Protein AF-A0A2N0NDP8-F1 (afdb_monomer)

Solvent-accessible surface area (backbone atoms only — not comparable to full-atom values): 15644 Å² total; per-residue (Å²): 134,91,75,83,89,77,77,77,81,79,81,80,77,74,70,89,58,56,89,76,58,90,75,82,60,63,57,94,91,37,75,59,87,57,63,65,71,60,46,55,48,53,53,49,53,52,54,53,49,52,57,55,50,66,35,77,92,32,54,42,61,76,78,41,68,59,32,61,68,57,26,51,54,52,57,62,54,100,63,58,98,90,57,85,54,74,64,58,55,52,50,41,51,51,48,49,25,41,55,72,57,64,52,87,31,59,59,54,43,31,78,65,34,37,91,82,37,68,88,60,40,23,70,81,70,65,76,48,72,22,45,68,69,38,69,66,64,31,77,83,41,43,70,58,49,56,48,52,54,53,47,42,55,54,46,45,51,48,59,49,49,73,63,73,79,56,93,74,60,67,68,63,54,51,56,66,46,69,80,38,56,48,71,34,89,56,91,61,77,72,55,66,19,30,56,43,43,64,29,46,50,38,56,30,67,58,57,50,52,44,49,74,71,61,51,52,74,66,59,48,50,53,52,54,34,50,39,46,50,50,46,43,54,60,52,45,54,59,50,50,56,49,49,53,46,38,52,54,51,31,54,76,70,70,55,47,73,66,60,60,59,77,61,100

Sequence (264 aa):
KYGDLDRVYSINVNYSNIDDINYVVIWNNIVIEKRLRHFIRQYTDVRNFEQFLNLQRNAKYRKNQIDWYITFEYLKEKEGALVTSLWTSKRRRKKMQKLIEEIPTIEHCKKSLFDLFKDWKCPRCEKKKETFNHVWRCKSQKKMMMLIIKNSFEFLFKEISDLNCYEIKKEEFLKFFQEKTYCILSEDTDNLTFIDVIKGLFPLDITKFLIDIKINKDHRMALSVSFLEYVYDETFKIWEDRCEVEIKKEKAFRINRAKKMSTK

Organism: NCBI:txid588596

Foldseek 3Di:
DDDDPPPPPPPPDDCPCVVVDDDFDDDPNHTDPDDVVVVVVVVVVVVVVVVVCPPPVNVQVVQAAFDVVLLVVLLQPPDDPPDDDPVNVVVSVVLQCLLVQQDPFLVNLCVQQVVLRVQADQLQQSPHRTGSLCLLVPPNCVVLSLVLLVVLQVVLVVLVVVVVPFDDDPVVSCVLPVPAQCSASDDDSHGHHVSNLLSSIHHVVLVVVCVVSPPDPVSSSVSRSVSSVSSNVSVVVSVVVSVVSVVVVCVVVVNDPVNSVVSD

Radius of gyration: 25.3 Å; Cα contacts (8 Å, |Δi|>4): 232; chains: 1; bounding box: 76×39×75 Å

Structure (mmCIF, N/CA/C/O backbone):
data_AF-A0A2N0NDP8-F1
#
_entry.id   AF-A0A2N0NDP8-F1
#
loop_
_atom_site.group_PDB
_atom_site.id
_atom_site.type_symbol
_atom_site.label_atom_id
_atom_site.label_alt_id
_atom_site.label_comp_id
_atom_site.label_asym_id
_atom_site.label_entity_id
_atom_site.label_seq_id
_atom_site.pdbx_PDB_ins_code
_atom_site.Cartn_x
_atom_site.Cartn_y
_atom_site.Cartn_z
_atom_site.occupancy
_atom_site.B_iso_or_equiv
_atom_site.auth_seq_id
_atom_site.auth_comp_id
_atom_site.auth_asym_id
_atom_site.auth_atom_id
_atom_site.pdbx_PDB_model_num
ATOM 1 N N . LYS A 1 1 ? -53.581 1.677 -45.186 1.00 40.25 1 LYS A N 1
ATOM 2 C CA . LYS A 1 1 ? -53.253 3.031 -44.680 1.00 40.25 1 LYS A CA 1
ATOM 3 C C . LYS A 1 1 ? -52.704 2.863 -43.272 1.00 40.25 1 LYS A C 1
ATOM 5 O O . LYS A 1 1 ? -53.486 2.646 -42.360 1.00 40.25 1 LYS A O 1
ATOM 10 N N . TYR A 1 2 ? -51.380 2.827 -43.140 1.00 43.31 2 TYR A N 1
ATOM 11 C CA . TYR A 1 2 ? -50.698 2.792 -41.847 1.00 43.31 2 TYR A CA 1
ATOM 12 C C . TYR A 1 2 ? -50.860 4.169 -41.192 1.00 43.31 2 TYR A C 1
ATOM 14 O O . TYR A 1 2 ? -50.477 5.164 -41.800 1.00 43.31 2 TYR A O 1
ATOM 22 N N . GLY A 1 3 ? -51.516 4.225 -40.032 1.00 48.41 3 GLY A N 1
ATOM 23 C CA . GLY A 1 3 ? -51.615 5.425 -39.199 1.00 48.41 3 GLY A CA 1
ATOM 24 C C . GLY A 1 3 ? -50.570 5.353 -38.088 1.00 48.41 3 GLY A C 1
ATOM 25 O O . GLY A 1 3 ? -50.450 4.309 -37.453 1.00 48.41 3 GLY A O 1
ATOM 26 N N . ASP A 1 4 ? -49.814 6.437 -37.934 1.00 48.12 4 ASP A N 1
ATOM 27 C CA . ASP A 1 4 ? -48.611 6.628 -37.113 1.00 48.12 4 ASP A CA 1
ATOM 28 C C . ASP A 1 4 ? -48.460 5.787 -35.834 1.00 48.12 4 ASP A C 1
ATOM 30 O O . ASP A 1 4 ? -49.278 5.844 -34.914 1.00 48.12 4 ASP A O 1
ATOM 34 N N . LEU A 1 5 ? -47.312 5.105 -35.750 1.00 53.66 5 LEU A N 1
ATOM 35 C CA . LEU A 1 5 ? -46.782 4.389 -34.581 1.00 53.66 5 LEU A CA 1
ATOM 36 C C . LEU A 1 5 ? -45.956 5.293 -33.632 1.00 53.66 5 LEU A C 1
ATOM 38 O O . LEU A 1 5 ? -45.457 4.805 -32.623 1.00 53.66 5 LEU A O 1
ATOM 42 N N . ASP A 1 6 ? -45.865 6.602 -33.895 1.00 54.97 6 ASP A N 1
ATOM 43 C CA . ASP A 1 6 ? -44.996 7.554 -33.175 1.00 54.97 6 ASP A CA 1
ATOM 44 C C . ASP A 1 6 ? -45.723 8.410 -32.118 1.00 54.97 6 ASP A C 1
ATOM 46 O O . ASP A 1 6 ? -45.437 9.594 -31.925 1.00 54.97 6 ASP A O 1
ATOM 50 N N . ARG A 1 7 ? -46.664 7.835 -31.357 1.00 54.78 7 ARG A N 1
ATOM 51 C CA . ARG A 1 7 ? -47.162 8.517 -30.146 1.00 54.78 7 ARG A CA 1
ATOM 52 C C . ARG A 1 7 ? -46.178 8.333 -28.996 1.00 54.78 7 ARG A C 1
ATOM 54 O O . ARG A 1 7 ? -46.357 7.479 -28.132 1.00 54.78 7 ARG A O 1
ATOM 61 N N . VAL A 1 8 ? -45.155 9.181 -28.963 1.00 54.62 8 VAL A N 1
ATOM 62 C CA . VAL A 1 8 ? -44.372 9.412 -27.746 1.00 54.62 8 VAL A CA 1
ATOM 63 C C . VAL A 1 8 ? -45.288 10.121 -26.748 1.00 54.62 8 VAL A C 1
ATOM 65 O O . VAL A 1 8 ? -45.557 11.315 -26.869 1.00 54.62 8 VAL A O 1
ATOM 68 N N . TYR A 1 9 ? -45.811 9.384 -25.769 1.00 56.41 9 TYR A N 1
ATOM 69 C CA . TYR A 1 9 ? -46.502 9.987 -24.634 1.00 56.41 9 TYR A CA 1
ATOM 70 C C . TYR A 1 9 ? -45.481 10.792 -23.823 1.00 56.41 9 TYR A C 1
ATOM 72 O O . TYR A 1 9 ? -44.687 10.234 -23.067 1.00 56.41 9 TYR A O 1
ATOM 80 N N . SER A 1 10 ? -45.479 12.112 -23.985 1.00 60.69 10 SER A N 1
ATOM 81 C CA . SER A 1 10 ? -44.720 13.003 -23.115 1.00 60.69 10 SER A CA 1
ATOM 82 C C . SER A 1 10 ? -45.435 13.090 -21.766 1.00 60.69 10 SER A C 1
ATOM 84 O O . SER A 1 10 ? -46.463 13.759 -21.640 1.00 60.69 10 SER A O 1
ATOM 86 N N . ILE A 1 11 ? -44.910 12.404 -20.752 1.00 63.78 11 ILE A N 1
ATOM 87 C CA . ILE A 1 11 ? -45.361 12.590 -19.373 1.00 63.78 11 ILE A CA 1
ATOM 88 C C . ILE A 1 11 ? -44.801 13.934 -18.898 1.00 63.78 11 ILE A C 1
ATOM 90 O O . ILE A 1 11 ? -43.628 14.041 -18.546 1.00 63.78 11 ILE A O 1
ATOM 94 N N . ASN A 1 12 ? -45.637 14.972 -18.904 1.00 61.56 12 ASN A N 1
ATOM 95 C CA . ASN A 1 12 ? -45.322 16.238 -18.249 1.00 61.56 12 ASN A CA 1
ATOM 96 C C . ASN A 1 12 ? -45.537 16.062 -16.744 1.00 61.56 12 ASN A C 1
ATOM 98 O O . ASN A 1 12 ? -46.651 16.191 -16.238 1.00 61.56 12 ASN A O 1
ATOM 102 N N . VAL A 1 13 ? -44.468 15.706 -16.033 1.00 63.50 13 VAL A N 1
ATOM 103 C CA . VAL A 1 13 ? -44.496 15.628 -14.572 1.00 63.50 13 VAL A CA 1
ATOM 104 C C . VAL A 1 13 ? -44.560 17.054 -14.031 1.00 63.50 13 VAL A C 1
ATOM 106 O O . VAL A 1 13 ? -43.650 17.849 -14.254 1.00 63.50 13 VAL A O 1
ATOM 109 N N . ASN A 1 14 ? -45.649 17.397 -13.346 1.00 63.25 14 ASN A N 1
ATOM 110 C CA . ASN A 1 14 ? -45.765 18.682 -12.673 1.00 63.25 14 ASN A CA 1
ATOM 111 C C . ASN A 1 14 ? -44.997 18.635 -11.341 1.00 63.25 14 ASN A C 1
ATOM 113 O O . ASN A 1 14 ? -45.475 18.070 -10.360 1.00 63.25 14 ASN A O 1
ATOM 117 N N . TYR A 1 15 ? -43.804 19.229 -11.316 1.00 64.50 15 TYR A N 1
ATOM 118 C CA . TYR A 1 15 ? -42.904 19.222 -10.156 1.00 64.50 15 TYR A CA 1
ATOM 119 C C . TYR A 1 15 ? -43.361 20.135 -9.003 1.00 64.50 15 TYR A C 1
ATOM 121 O O . TYR A 1 15 ? -42.766 20.085 -7.932 1.00 64.50 15 TYR A O 1
ATOM 129 N N . SER A 1 16 ? -44.399 20.960 -9.192 1.00 67.44 16 SER A N 1
ATOM 130 C CA . SER A 1 16 ? -44.813 21.960 -8.191 1.00 67.44 16 SER A CA 1
ATOM 131 C C . SER A 1 16 ? -45.460 21.381 -6.923 1.00 67.44 16 SER A C 1
ATOM 133 O O . SER A 1 16 ? -45.467 22.064 -5.908 1.00 67.44 16 SER A O 1
ATOM 135 N N . ASN A 1 17 ? -45.898 20.115 -6.943 1.00 60.50 17 ASN A N 1
ATOM 136 C CA . ASN A 1 17 ? -46.496 19.427 -5.786 1.00 60.50 17 ASN A CA 1
ATOM 137 C C . ASN A 1 17 ? -45.591 18.324 -5.198 1.00 60.50 17 ASN A C 1
ATOM 139 O O . ASN A 1 17 ? -46.072 17.460 -4.472 1.00 60.50 17 ASN A O 1
ATOM 143 N N . ILE A 1 18 ? -44.295 18.283 -5.541 1.00 62.75 18 ILE A N 1
ATOM 144 C CA . ILE A 1 18 ? -43.389 17.218 -5.060 1.00 62.75 18 ILE A CA 1
ATOM 145 C C . ILE A 1 18 ? -43.207 17.254 -3.545 1.00 62.75 18 ILE A C 1
ATOM 147 O O . ILE A 1 18 ? -43.088 16.195 -2.929 1.00 62.75 18 ILE A O 1
ATOM 151 N N . ASP A 1 19 ? -43.221 18.448 -2.956 1.00 61.28 19 ASP A N 1
ATOM 152 C CA . ASP A 1 19 ? -43.034 18.630 -1.517 1.00 61.28 19 ASP A CA 1
ATOM 153 C C . ASP A 1 19 ? -44.196 18.035 -0.691 1.00 61.28 19 ASP A C 1
ATOM 155 O O . ASP A 1 19 ? -43.989 17.667 0.464 1.00 61.28 19 ASP A O 1
ATOM 159 N N . ASP A 1 20 ? -45.377 17.845 -1.298 1.00 64.69 20 ASP A N 1
ATOM 160 C CA . ASP A 1 20 ? -46.566 17.254 -0.662 1.00 64.69 20 ASP A CA 1
ATOM 161 C C . ASP A 1 20 ? -46.642 15.719 -0.799 1.00 64.69 20 ASP A C 1
ATOM 163 O O . ASP A 1 20 ? -47.536 15.069 -0.245 1.00 64.69 20 ASP A O 1
ATOM 167 N N . ILE A 1 21 ? -45.719 15.101 -1.544 1.00 67.56 21 ILE A N 1
ATOM 168 C CA . ILE A 1 21 ? -45.708 13.649 -1.741 1.00 67.56 21 ILE A CA 1
ATOM 169 C C . ILE A 1 21 ? -45.026 12.993 -0.541 1.00 67.56 21 ILE A C 1
ATOM 171 O O . ILE A 1 21 ? -43.801 12.942 -0.442 1.00 67.56 21 ILE A O 1
ATOM 175 N N . ASN A 1 22 ? -45.823 12.400 0.346 1.00 69.62 22 ASN A N 1
ATOM 176 C CA . ASN A 1 22 ? -45.308 11.488 1.363 1.00 69.62 22 ASN A CA 1
ATOM 177 C C . ASN A 1 22 ? -44.829 10.193 0.697 1.00 69.62 22 ASN A C 1
ATOM 179 O O . ASN A 1 22 ? -45.630 9.335 0.324 1.00 69.62 22 ASN A O 1
ATOM 183 N N . TYR A 1 23 ? -43.513 10.043 0.560 1.00 75.19 23 TYR A N 1
ATOM 184 C CA . TYR A 1 23 ? -42.888 8.819 0.071 1.00 75.19 23 TYR A CA 1
ATOM 185 C C . TYR A 1 23 ? -42.104 8.123 1.184 1.00 75.19 23 TYR A C 1
ATOM 187 O O . TYR A 1 23 ? -41.405 8.748 1.980 1.00 75.19 23 TYR A O 1
ATOM 195 N N . VAL A 1 24 ? -42.186 6.795 1.207 1.00 80.69 24 VAL A N 1
ATOM 196 C CA . VAL A 1 24 ? -41.340 5.947 2.049 1.00 80.69 24 VAL A CA 1
ATOM 197 C C . VAL A 1 24 ? -40.314 5.287 1.144 1.00 80.69 24 VAL A C 1
ATOM 199 O O . VAL A 1 24 ? -40.667 4.535 0.236 1.00 80.69 24 VAL A O 1
ATOM 202 N N . VAL A 1 25 ? -39.033 5.583 1.364 1.00 85.62 25 VAL A N 1
ATOM 203 C CA . VAL A 1 25 ? -37.964 4.952 0.586 1.00 85.62 25 VAL A CA 1
ATOM 204 C C . VAL A 1 25 ? -37.713 3.551 1.129 1.00 85.62 25 VAL A C 1
ATOM 206 O O . VAL A 1 25 ? -37.505 3.363 2.329 1.00 85.62 25 VAL A O 1
ATOM 209 N N . ILE A 1 26 ? -37.697 2.577 0.226 1.00 89.00 26 ILE A N 1
ATOM 210 C CA . ILE A 1 26 ? -37.420 1.174 0.524 1.00 89.00 26 ILE A CA 1
ATOM 211 C C . ILE A 1 26 ? -36.167 0.703 -0.220 1.00 89.00 26 ILE A C 1
ATOM 213 O O . ILE A 1 26 ? -35.860 1.175 -1.315 1.00 89.00 26 ILE A O 1
ATOM 217 N N . TRP A 1 27 ? -35.455 -0.257 0.359 1.00 88.06 27 TRP A N 1
ATOM 218 C CA . TRP A 1 27 ? -34.366 -0.989 -0.280 1.00 88.06 27 TRP A CA 1
ATOM 219 C C . TRP A 1 27 ? -34.553 -2.484 -0.031 1.00 88.06 27 TRP A C 1
ATOM 221 O O . TRP A 1 27 ? -34.670 -2.900 1.118 1.00 88.06 27 TRP A O 1
ATOM 231 N N . ASN A 1 28 ? -34.615 -3.292 -1.096 1.00 88.38 28 ASN A N 1
ATOM 232 C CA . ASN A 1 28 ? -34.914 -4.731 -1.020 1.00 88.38 28 ASN A CA 1
ATOM 233 C C . ASN A 1 28 ? -36.149 -5.050 -0.150 1.00 88.38 28 ASN A C 1
ATOM 235 O O . ASN A 1 28 ? -36.108 -5.943 0.690 1.00 88.38 28 ASN A O 1
ATOM 239 N N . ASN A 1 29 ? -37.240 -4.298 -0.340 1.00 90.31 29 ASN A N 1
ATOM 240 C CA . ASN A 1 29 ? -38.492 -4.395 0.429 1.00 90.31 29 ASN A CA 1
ATOM 241 C C . ASN A 1 29 ? -38.378 -4.070 1.931 1.00 90.31 29 ASN A C 1
ATOM 243 O O . ASN A 1 29 ? -39.298 -4.357 2.690 1.00 90.31 29 ASN A O 1
ATOM 247 N N . ILE A 1 30 ? -37.285 -3.437 2.363 1.00 89.69 30 ILE A N 1
ATOM 248 C CA . ILE A 1 30 ? -37.085 -2.975 3.740 1.00 89.69 30 ILE A CA 1
ATOM 249 C C . ILE A 1 30 ? -37.112 -1.446 3.753 1.00 89.69 30 ILE A C 1
ATOM 251 O O . ILE A 1 30 ? -36.464 -0.801 2.928 1.00 89.69 30 ILE A O 1
ATOM 255 N N . VAL A 1 31 ? -37.854 -0.856 4.689 1.00 89.81 31 VAL A N 1
ATOM 256 C CA . VAL A 1 31 ? -37.927 0.602 4.859 1.00 89.81 31 VAL A CA 1
ATOM 257 C C . VAL A 1 31 ? -36.573 1.155 5.298 1.00 89.81 31 VAL A C 1
ATOM 259 O O . VAL A 1 31 ? -35.928 0.632 6.206 1.00 89.81 31 VAL A O 1
ATOM 262 N N . ILE A 1 32 ? -36.133 2.236 4.656 1.00 89.31 32 ILE A N 1
ATOM 263 C CA . ILE A 1 32 ? -34.900 2.920 5.035 1.00 89.31 32 ILE A CA 1
ATOM 264 C C . ILE A 1 32 ? -35.199 3.869 6.198 1.00 89.31 32 ILE A C 1
ATOM 266 O O . ILE A 1 32 ? -35.700 4.971 6.007 1.00 89.31 32 ILE A O 1
ATOM 270 N N . GLU A 1 33 ? -34.825 3.461 7.409 1.00 89.06 33 GLU A N 1
ATOM 271 C CA . GLU A 1 33 ? -34.990 4.272 8.629 1.00 89.06 33 GLU A CA 1
ATOM 272 C C . GLU A 1 33 ? -33.931 5.382 8.763 1.00 89.06 33 GLU A C 1
ATOM 274 O O . GLU A 1 33 ? -34.096 6.366 9.484 1.00 89.06 33 GLU A O 1
ATOM 279 N N . LYS A 1 34 ? -32.798 5.231 8.069 1.00 86.12 34 LYS A N 1
ATOM 280 C CA . LYS A 1 34 ? -31.711 6.215 8.076 1.00 86.12 34 LYS A CA 1
ATOM 281 C C . LYS A 1 34 ? -32.033 7.370 7.133 1.00 86.12 34 LYS A C 1
ATOM 283 O O . LYS A 1 34 ? -32.599 7.182 6.063 1.00 86.12 34 LYS A O 1
ATOM 288 N N . ARG A 1 35 ? -31.514 8.562 7.447 1.00 89.12 35 ARG A N 1
ATOM 289 C CA . ARG A 1 35 ? -31.470 9.691 6.500 1.00 89.12 35 ARG A CA 1
ATOM 290 C C . ARG A 1 35 ? -30.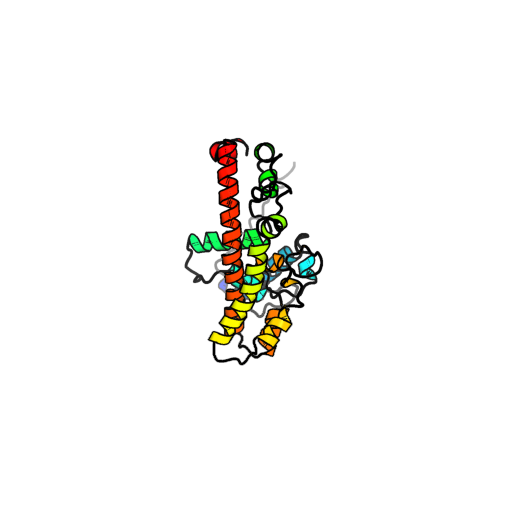929 9.219 5.143 1.00 89.12 35 ARG A C 1
ATOM 292 O O . ARG A 1 35 ? -29.802 8.719 5.079 1.00 89.12 35 ARG A O 1
ATOM 299 N N . LEU A 1 36 ? -31.689 9.444 4.068 1.00 88.25 36 LEU A N 1
ATOM 300 C CA . LEU A 1 36 ? -31.429 8.881 2.736 1.00 88.25 36 LEU A CA 1
ATOM 301 C C . LEU A 1 36 ? -29.985 9.096 2.251 1.00 88.25 36 LEU A C 1
ATOM 303 O O . LEU A 1 36 ? -29.335 8.166 1.783 1.00 88.25 36 LEU A O 1
ATOM 307 N N . ARG A 1 37 ? -29.425 10.295 2.453 1.00 89.38 37 ARG A N 1
ATOM 308 C CA . ARG A 1 37 ? -28.027 10.610 2.102 1.00 89.38 37 ARG A CA 1
ATOM 309 C C . ARG A 1 37 ? -27.012 9.688 2.791 1.00 89.38 37 ARG A C 1
ATOM 311 O O . ARG A 1 37 ? -26.041 9.268 2.168 1.00 89.38 37 ARG A O 1
ATOM 318 N N . HIS A 1 38 ? -27.216 9.379 4.072 1.00 90.00 38 HIS A N 1
ATOM 319 C CA . HIS A 1 38 ? -26.326 8.488 4.821 1.00 90.00 38 HIS A CA 1
ATOM 320 C C . HIS A 1 38 ? -26.459 7.044 4.348 1.00 90.00 38 HIS A C 1
ATOM 322 O O . HIS A 1 38 ? -25.445 6.354 4.263 1.00 90.00 38 HIS A O 1
ATOM 328 N N . PHE A 1 39 ? -27.680 6.616 4.015 1.00 91.88 39 PHE A N 1
ATOM 329 C CA . PHE A 1 39 ? -27.917 5.311 3.412 1.00 91.88 39 PHE A CA 1
ATOM 330 C C . PHE A 1 39 ? -27.197 5.185 2.066 1.00 91.88 39 PHE A C 1
ATOM 332 O O . PHE A 1 39 ? -26.398 4.272 1.900 1.00 91.88 39 PHE A O 1
ATOM 339 N N . ILE A 1 40 ? -27.397 6.137 1.145 1.00 91.75 40 ILE A N 1
ATOM 340 C CA . ILE A 1 40 ? -26.757 6.130 -0.181 1.00 91.75 40 ILE A CA 1
ATOM 341 C C . ILE A 1 40 ? -25.233 6.081 -0.051 1.00 91.75 40 ILE A C 1
ATOM 343 O O . ILE A 1 40 ? -24.583 5.304 -0.750 1.00 91.75 40 ILE A O 1
ATOM 347 N N . ARG A 1 41 ? -24.659 6.868 0.869 1.00 91.88 41 ARG A N 1
ATOM 348 C CA . ARG A 1 41 ? -23.218 6.842 1.142 1.00 91.88 41 ARG A CA 1
ATOM 349 C C . ARG A 1 41 ? -22.763 5.459 1.614 1.00 91.88 41 ARG A C 1
ATOM 351 O O . ARG A 1 41 ? -21.879 4.886 0.997 1.00 91.88 41 ARG A O 1
ATOM 358 N N . GLN A 1 42 ? -23.404 4.902 2.647 1.00 91.88 42 GLN A N 1
ATOM 359 C CA . GLN A 1 42 ? -23.064 3.569 3.169 1.00 91.88 42 GLN A CA 1
ATOM 360 C C . GLN A 1 42 ? -23.197 2.479 2.101 1.00 91.88 42 GLN A C 1
ATOM 362 O O . GLN A 1 42 ? -22.302 1.653 1.958 1.00 91.88 42 GLN A O 1
ATOM 367 N N . TYR A 1 43 ? -24.284 2.499 1.330 1.00 92.69 43 TYR A N 1
ATOM 368 C CA . TYR A 1 43 ? -24.510 1.563 0.234 1.00 92.69 43 TYR A CA 1
ATOM 369 C C . TYR A 1 43 ? -23.390 1.643 -0.812 1.00 92.69 43 TYR A C 1
ATOM 371 O O . TYR A 1 43 ? -22.837 0.623 -1.216 1.00 92.69 43 TYR A O 1
ATOM 379 N N . THR A 1 44 ? -23.026 2.862 -1.214 1.00 93.69 44 THR A N 1
ATOM 380 C CA . THR A 1 44 ? -21.969 3.105 -2.204 1.00 93.69 44 THR A CA 1
ATOM 381 C C . THR A 1 44 ? -20.608 2.640 -1.689 1.00 93.69 44 THR A C 1
ATOM 383 O O . THR A 1 44 ? -19.892 1.951 -2.412 1.00 93.69 44 THR A O 1
ATOM 386 N N . ASP A 1 45 ? -20.270 2.954 -0.435 1.00 92.06 45 ASP A N 1
ATOM 387 C CA . ASP A 1 45 ? -19.011 2.548 0.197 1.00 92.06 45 ASP A CA 1
ATOM 388 C C . ASP A 1 45 ? -18.882 1.017 0.250 1.00 92.06 45 ASP A C 1
ATOM 390 O O . ASP A 1 45 ? -17.856 0.468 -0.152 1.00 92.06 45 ASP A O 1
ATOM 394 N N . VAL A 1 46 ? -19.941 0.320 0.682 1.00 93.12 46 VAL A N 1
ATOM 395 C CA . VAL A 1 46 ? -19.965 -1.150 0.763 1.00 93.12 46 VAL A CA 1
ATOM 396 C C . VAL A 1 46 ? -19.858 -1.779 -0.623 1.00 93.12 46 VAL A C 1
ATOM 398 O O . VAL A 1 46 ? -19.012 -2.646 -0.824 1.00 93.12 46 VAL A O 1
ATOM 401 N N . ARG A 1 47 ? -20.654 -1.316 -1.595 1.00 95.38 47 ARG A N 1
ATOM 402 C CA . ARG A 1 47 ? -20.629 -1.841 -2.968 1.00 95.38 47 ARG A CA 1
ATOM 403 C C . ARG A 1 47 ? -19.256 -1.665 -3.617 1.00 95.38 47 ARG A C 1
ATOM 405 O O . ARG A 1 47 ? -18.738 -2.595 -4.231 1.00 95.38 47 ARG A O 1
ATOM 412 N N . ASN A 1 48 ? -18.654 -0.486 -3.480 1.00 94.31 48 ASN A N 1
ATOM 413 C CA . ASN A 1 48 ? -17.334 -0.210 -4.044 1.00 94.31 48 ASN A CA 1
ATOM 414 C C . ASN A 1 48 ? -16.248 -1.047 -3.360 1.00 94.31 48 ASN A C 1
ATOM 416 O O . ASN A 1 48 ? -15.359 -1.571 -4.033 1.00 94.31 48 ASN A O 1
ATOM 420 N N . PHE A 1 49 ? -16.322 -1.197 -2.034 1.00 94.44 49 PHE A N 1
ATOM 421 C CA . PHE A 1 49 ? -15.378 -2.024 -1.294 1.00 94.44 49 PHE A CA 1
ATOM 422 C C . PHE A 1 49 ? -15.485 -3.502 -1.681 1.00 94.44 49 PHE A C 1
ATOM 424 O O . PHE A 1 49 ? -14.463 -4.136 -1.933 1.00 94.44 49 PHE A O 1
ATOM 431 N N . GLU A 1 50 ? -16.701 -4.033 -1.804 1.00 94.88 50 GLU A N 1
ATOM 432 C CA . GLU A 1 50 ? -16.949 -5.397 -2.269 1.00 94.88 50 GLU A CA 1
ATOM 433 C C . GLU A 1 50 ? -16.367 -5.624 -3.671 1.00 94.88 50 GLU A C 1
ATOM 435 O O . GLU A 1 50 ? -15.626 -6.584 -3.889 1.00 94.88 50 GLU A O 1
ATOM 440 N N . GLN A 1 51 ? -16.638 -4.717 -4.616 1.00 95.38 51 GLN A N 1
ATOM 441 C CA . GLN A 1 51 ? -16.083 -4.792 -5.971 1.00 95.38 51 GLN A CA 1
ATOM 442 C C . GLN A 1 51 ? -14.553 -4.793 -5.963 1.00 95.38 51 GLN A C 1
ATOM 444 O O . GLN A 1 51 ? -13.932 -5.612 -6.640 1.00 95.38 51 GLN A O 1
ATOM 449 N N . PHE A 1 52 ? -13.942 -3.909 -5.172 1.00 93.81 52 PHE A N 1
ATOM 450 C CA . PHE A 1 52 ? -12.494 -3.857 -5.010 1.00 93.81 52 PHE A CA 1
ATOM 451 C C . PHE A 1 52 ? -11.942 -5.160 -4.416 1.00 93.81 52 PHE A C 1
ATOM 453 O O . PHE A 1 52 ? -10.996 -5.734 -4.956 1.00 93.81 52 PHE A O 1
ATOM 460 N N . LEU A 1 53 ? -12.526 -5.661 -3.329 1.00 94.38 53 LEU A N 1
ATOM 461 C CA . LEU A 1 53 ? -12.066 -6.868 -2.640 1.00 94.38 53 LEU A CA 1
ATOM 462 C C . LEU A 1 53 ? -12.215 -8.133 -3.508 1.00 94.38 53 LEU A C 1
ATOM 464 O O . LEU A 1 53 ? -11.412 -9.067 -3.416 1.00 94.38 53 LEU A O 1
ATOM 468 N N . ASN A 1 54 ? -13.211 -8.153 -4.394 1.00 94.88 54 ASN A N 1
ATOM 469 C CA . ASN A 1 54 ? -13.470 -9.266 -5.303 1.00 94.88 54 ASN A CA 1
ATOM 470 C C . ASN A 1 54 ? -12.579 -9.286 -6.553 1.00 94.88 54 ASN A C 1
ATOM 472 O O . ASN A 1 54 ? -12.567 -10.287 -7.270 1.00 94.88 54 ASN A O 1
ATOM 476 N N . LEU A 1 55 ? -11.754 -8.259 -6.784 1.00 93.94 55 LEU A N 1
ATOM 477 C CA . LEU A 1 55 ? -10.733 -8.307 -7.832 1.00 93.94 55 LEU A CA 1
ATOM 478 C C . LEU A 1 55 ? -9.803 -9.514 -7.631 1.00 93.94 55 LEU A C 1
ATOM 480 O O . LEU A 1 55 ? -9.394 -9.825 -6.511 1.00 93.94 55 LEU A O 1
ATOM 484 N N . GLN A 1 56 ? -9.407 -10.174 -8.724 1.00 91.88 56 GLN A N 1
ATOM 485 C CA . GLN A 1 56 ? -8.569 -11.379 -8.649 1.00 91.88 56 GLN A CA 1
ATOM 486 C C . GLN A 1 56 ? -7.228 -11.124 -7.946 1.00 91.88 56 GLN A C 1
ATOM 488 O O . GLN A 1 56 ? -6.752 -11.961 -7.184 1.00 91.88 56 GLN A O 1
ATOM 493 N N . ARG A 1 57 ? -6.650 -9.932 -8.131 1.00 89.69 57 ARG A N 1
ATOM 494 C CA . ARG A 1 57 ? -5.415 -9.512 -7.444 1.00 89.69 57 ARG A CA 1
ATOM 495 C C . ARG A 1 57 ? -5.548 -9.423 -5.921 1.00 89.69 57 ARG A C 1
ATOM 497 O O . ARG A 1 57 ? -4.554 -9.557 -5.223 1.00 89.69 57 ARG A O 1
ATOM 504 N N . ASN A 1 58 ? -6.768 -9.254 -5.418 1.00 93.44 58 ASN A N 1
ATOM 505 C CA . ASN A 1 58 ? -7.071 -9.1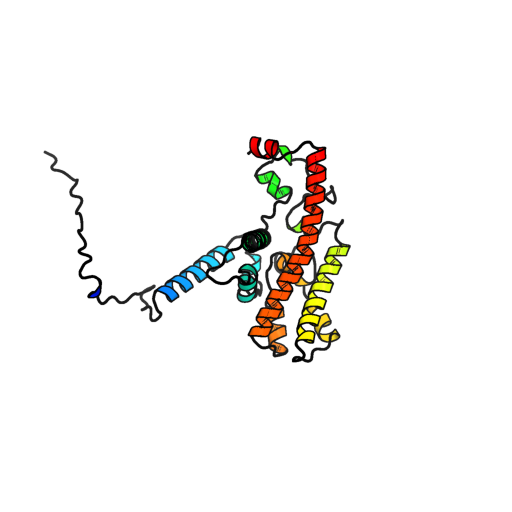43 -3.994 1.00 93.44 58 ASN A CA 1
ATOM 506 C C . ASN A 1 58 ? -7.541 -10.475 -3.390 1.00 93.44 58 ASN A C 1
ATOM 508 O O . ASN A 1 58 ? -7.987 -10.500 -2.245 1.00 93.44 58 ASN A O 1
ATOM 512 N N . ALA A 1 59 ? -7.428 -11.591 -4.124 1.00 92.19 59 ALA A N 1
ATOM 513 C CA . ALA A 1 59 ? -7.926 -12.894 -3.684 1.00 92.19 59 ALA A CA 1
ATOM 514 C C . ALA A 1 59 ? -7.391 -13.330 -2.317 1.00 92.19 59 ALA A C 1
ATOM 516 O O . ALA A 1 59 ? -8.155 -13.822 -1.488 1.00 92.19 59 ALA A O 1
ATOM 517 N N . LYS A 1 60 ? -6.108 -13.065 -2.064 1.00 92.69 60 LYS A N 1
ATOM 518 C CA . LYS A 1 60 ? -5.452 -13.265 -0.770 1.00 92.69 60 LYS A CA 1
ATOM 519 C C . LYS A 1 60 ? -6.189 -12.548 0.365 1.00 92.69 60 LYS A C 1
ATOM 521 O O . LYS A 1 60 ? -6.488 -13.121 1.402 1.00 92.69 60 LYS A O 1
ATOM 526 N N . TYR A 1 61 ? -6.574 -11.296 0.154 1.00 93.38 61 TYR A N 1
ATOM 527 C CA . TYR A 1 61 ? -7.134 -10.435 1.195 1.00 93.38 61 TYR A CA 1
ATOM 528 C C . TYR A 1 61 ? -8.558 -10.800 1.621 1.00 93.38 61 TYR A C 1
ATOM 530 O O . TYR A 1 61 ? -9.024 -10.307 2.642 1.00 93.38 61 TYR A O 1
ATOM 538 N N . ARG A 1 62 ? -9.234 -11.694 0.888 1.00 90.56 62 ARG A N 1
ATOM 539 C CA . ARG A 1 62 ? -10.541 -12.240 1.284 1.00 90.56 62 ARG A CA 1
ATOM 540 C C . ARG A 1 62 ? -10.456 -13.207 2.465 1.00 90.56 62 ARG A C 1
ATOM 542 O O . ARG A 1 62 ? -11.443 -13.375 3.171 1.00 90.56 62 ARG A O 1
ATOM 549 N N . LYS A 1 63 ? -9.302 -13.849 2.668 1.00 88.25 63 LYS A N 1
ATOM 550 C CA . LYS A 1 63 ? -9.072 -14.816 3.756 1.00 88.25 63 LYS A CA 1
ATOM 551 C C . LYS A 1 63 ? -8.225 -14.236 4.891 1.00 88.25 63 LYS A C 1
ATOM 553 O O . LYS A 1 63 ? -8.225 -14.773 5.995 1.00 88.25 63 LYS A O 1
ATOM 558 N N . ASN A 1 64 ? -7.515 -13.142 4.628 1.00 87.69 64 ASN A N 1
ATOM 559 C CA . ASN A 1 64 ? -6.557 -12.565 5.561 1.00 87.69 64 ASN A CA 1
ATOM 560 C C . ASN A 1 64 ? -7.203 -11.521 6.465 1.00 87.69 64 ASN A C 1
ATOM 562 O O . ASN A 1 64 ? -8.082 -10.763 6.061 1.00 87.69 64 ASN A O 1
ATOM 566 N N . GLN A 1 65 ? -6.699 -11.436 7.692 1.00 89.38 65 GLN A N 1
ATOM 567 C CA . GLN A 1 65 ? -7.180 -10.472 8.669 1.00 89.38 65 GLN A CA 1
ATOM 568 C C . GLN A 1 65 ? -6.489 -9.116 8.466 1.00 89.38 65 GLN A C 1
ATOM 570 O O . GLN A 1 65 ? -5.391 -8.877 8.970 1.00 89.38 65 GLN A O 1
ATOM 575 N N . ILE A 1 66 ? -7.138 -8.236 7.702 1.00 96.31 66 ILE A N 1
ATOM 576 C CA . ILE A 1 66 ? -6.709 -6.853 7.447 1.00 96.31 66 ILE A CA 1
ATOM 577 C C . ILE A 1 66 ? -7.646 -5.899 8.178 1.00 96.31 66 ILE A C 1
ATOM 579 O O . ILE A 1 66 ? -8.868 -6.045 8.115 1.00 96.31 66 ILE A O 1
ATOM 583 N N . ASP A 1 67 ? -7.078 -4.886 8.824 1.00 97.38 67 ASP A N 1
ATOM 584 C CA . ASP A 1 67 ? -7.846 -3.754 9.323 1.00 97.38 67 ASP A CA 1
ATOM 585 C C . ASP A 1 67 ? -8.076 -2.742 8.191 1.00 97.38 67 ASP A C 1
ATOM 587 O O . ASP A 1 67 ? -7.264 -1.849 7.912 1.00 97.38 67 ASP A O 1
ATOM 591 N N . TRP A 1 68 ? -9.198 -2.911 7.493 1.00 95.69 68 TRP A N 1
ATOM 592 C CA . TRP A 1 68 ? -9.586 -2.036 6.387 1.00 95.69 68 TRP A CA 1
ATOM 593 C C . TRP A 1 68 ? -9.907 -0.611 6.838 1.00 95.69 68 TRP A C 1
ATOM 595 O O . TRP A 1 68 ? -9.732 0.322 6.056 1.00 95.69 68 TRP A O 1
ATOM 605 N N . TYR A 1 69 ? -10.331 -0.418 8.090 1.00 95.12 69 TYR A N 1
ATOM 606 C CA . TYR A 1 69 ? -10.647 0.910 8.606 1.00 95.12 69 TYR A CA 1
ATOM 607 C C . TYR A 1 69 ? -9.377 1.758 8.719 1.00 95.12 69 TYR A C 1
ATOM 609 O O . TYR A 1 69 ? -9.328 2.860 8.173 1.00 95.12 69 TYR A O 1
ATOM 617 N N . ILE A 1 70 ? -8.321 1.208 9.327 1.00 97.06 70 ILE A N 1
ATOM 618 C CA . ILE A 1 70 ? -7.003 1.859 9.398 1.00 97.06 70 ILE A CA 1
ATOM 619 C C . ILE A 1 70 ? -6.406 2.031 8.000 1.00 97.06 70 ILE A C 1
ATOM 621 O O . ILE A 1 70 ? -5.920 3.110 7.666 1.00 97.06 70 ILE A O 1
ATOM 625 N N . THR A 1 71 ? -6.479 0.990 7.166 1.00 96.56 71 THR A N 1
ATOM 626 C CA . THR A 1 71 ? -5.970 1.020 5.785 1.00 96.56 71 THR A CA 1
ATOM 627 C C . THR A 1 71 ? -6.582 2.183 4.996 1.00 96.56 71 THR A C 1
ATOM 629 O O . THR A 1 71 ? -5.862 2.961 4.372 1.00 96.56 71 THR A O 1
ATOM 632 N N . PHE A 1 72 ? -7.908 2.354 5.041 1.00 94.25 72 PHE A N 1
ATOM 633 C CA . PHE A 1 72 ? -8.569 3.456 4.340 1.00 94.25 72 PHE A CA 1
ATOM 634 C C . PHE A 1 72 ? -8.299 4.814 4.974 1.00 94.25 72 PHE A C 1
ATOM 636 O O . PHE A 1 72 ? -8.191 5.796 4.242 1.00 94.25 72 PHE A O 1
ATOM 643 N N . GLU A 1 73 ? -8.149 4.891 6.294 1.00 94.50 73 GLU A N 1
ATOM 644 C CA . GLU A 1 73 ? -7.790 6.146 6.952 1.00 94.50 73 GLU A CA 1
ATOM 645 C C . GLU A 1 73 ? -6.383 6.615 6.555 1.00 94.50 73 GLU A C 1
ATOM 647 O O . GLU A 1 73 ? -6.189 7.776 6.197 1.00 94.50 73 GLU A O 1
ATOM 652 N N . TYR A 1 74 ? -5.426 5.691 6.473 1.00 95.81 74 TYR A N 1
ATOM 653 C CA . TYR A 1 74 ? -4.088 5.954 5.947 1.00 95.81 74 TYR A CA 1
ATOM 654 C C . TYR A 1 74 ? -4.101 6.446 4.485 1.00 95.81 74 TYR A C 1
ATOM 656 O O . TYR A 1 74 ? -3.344 7.350 4.116 1.00 95.81 74 TYR A O 1
ATOM 664 N N . LEU A 1 75 ? -4.968 5.885 3.634 1.00 93.44 75 LEU A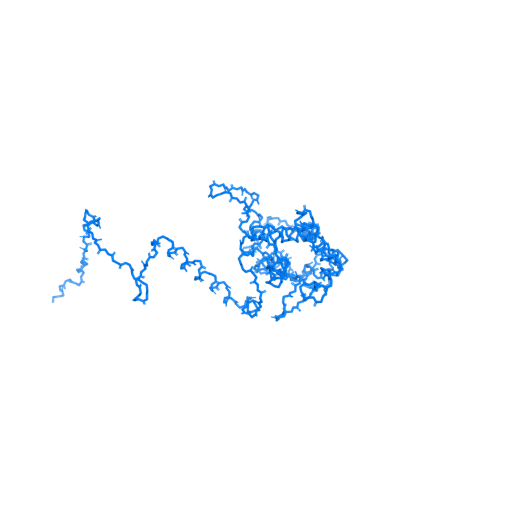 N 1
ATOM 665 C CA . LEU A 1 75 ? -5.088 6.308 2.232 1.00 93.44 75 LEU A CA 1
ATOM 666 C C . LEU A 1 75 ? -5.730 7.685 2.070 1.00 93.44 75 LEU A C 1
ATOM 668 O O . LEU A 1 75 ? -5.466 8.364 1.075 1.00 93.44 75 LEU A O 1
ATOM 672 N N . LYS A 1 76 ? -6.582 8.093 3.015 1.00 87.94 76 LYS A N 1
ATOM 673 C CA . LYS A 1 76 ? -7.277 9.375 2.938 1.00 87.94 76 LYS A CA 1
ATOM 674 C C . LYS A 1 76 ? -6.354 10.559 3.128 1.00 87.94 76 LYS A C 1
ATOM 676 O O . LYS A 1 76 ? -6.717 11.589 2.597 1.00 87.94 76 LYS A O 1
ATOM 681 N N . GLU A 1 77 ? -5.191 10.462 3.771 1.00 84.31 77 GLU A N 1
ATOM 682 C CA . GLU A 1 77 ? -4.411 11.637 4.221 1.00 84.31 77 GLU A CA 1
ATOM 683 C C . GLU A 1 77 ? -5.219 12.583 5.137 1.00 84.31 77 GLU A C 1
ATOM 685 O O . GLU A 1 77 ? -6.433 12.747 5.010 1.00 84.31 77 GLU A O 1
ATOM 690 N N . LYS A 1 78 ? -4.543 13.285 6.046 1.00 75.62 78 LYS A N 1
ATOM 691 C CA . LYS A 1 78 ? -5.189 14.229 6.974 1.00 75.62 78 LYS A CA 1
ATOM 692 C C . LYS A 1 78 ? -5.480 15.584 6.302 1.00 75.62 78 LYS A C 1
ATOM 694 O O . LYS A 1 78 ? -4.861 16.585 6.645 1.00 75.62 78 LYS A O 1
ATOM 699 N N . GLU A 1 79 ? -6.399 15.628 5.334 1.00 73.81 79 GLU A N 1
ATOM 700 C CA . GLU A 1 79 ? -6.933 16.896 4.797 1.00 73.81 79 GLU A CA 1
ATOM 701 C C . GLU A 1 79 ? -8.327 17.214 5.330 1.00 73.81 79 GLU A C 1
ATOM 703 O O . GLU A 1 79 ? -9.183 16.338 5.449 1.00 73.81 79 GLU A O 1
ATOM 708 N N . GLY A 1 80 ? -8.572 18.503 5.578 1.00 71.69 80 GLY A N 1
ATOM 709 C CA . GLY A 1 80 ? -9.920 19.009 5.814 1.00 71.69 80 GLY A CA 1
ATOM 710 C C . GLY A 1 80 ? -10.799 18.856 4.570 1.00 71.69 80 GLY A C 1
ATOM 711 O O . GLY A 1 80 ? -10.316 18.936 3.443 1.00 71.69 80 GLY A O 1
ATOM 712 N N . ALA A 1 81 ? -12.107 18.688 4.770 1.00 70.19 81 ALA A N 1
ATOM 713 C CA . ALA A 1 81 ? -13.073 18.363 3.712 1.00 70.19 81 ALA A CA 1
ATOM 714 C C . ALA A 1 81 ? -13.133 19.360 2.533 1.00 70.19 81 ALA A C 1
ATOM 716 O O . ALA A 1 81 ? -13.640 19.011 1.472 1.00 70.19 81 ALA A O 1
ATOM 717 N N . LEU A 1 82 ? -12.634 20.585 2.719 1.00 78.00 82 LEU A N 1
ATOM 718 C CA . LEU A 1 82 ? -12.652 21.668 1.727 1.00 78.00 82 LEU A CA 1
ATOM 719 C C . LEU A 1 82 ? -11.245 22.092 1.279 1.00 78.00 82 LEU A C 1
ATOM 721 O O . LEU A 1 82 ? -11.084 23.122 0.632 1.00 78.00 82 LEU A O 1
ATOM 725 N N . VAL A 1 83 ? -10.218 21.321 1.642 1.00 76.88 83 VAL A N 1
ATOM 726 C CA . VAL A 1 83 ? -8.825 21.606 1.296 1.00 76.88 83 VAL A CA 1
ATOM 727 C C . VAL A 1 83 ? -8.335 20.538 0.331 1.00 76.88 83 VAL A C 1
ATOM 729 O O . VAL A 1 83 ? -8.547 19.346 0.534 1.00 76.88 83 VAL A O 1
ATOM 732 N N . THR A 1 84 ? -7.670 20.956 -0.741 1.00 77.94 84 THR A N 1
ATOM 733 C CA . THR A 1 84 ? -6.967 20.040 -1.639 1.00 77.94 84 THR A CA 1
ATOM 734 C C . THR A 1 84 ? -5.628 20.645 -2.000 1.00 77.94 84 THR A C 1
ATOM 736 O O . THR A 1 84 ? -5.553 21.653 -2.700 1.00 77.94 84 THR A O 1
ATOM 739 N N . SER A 1 85 ? -4.552 20.021 -1.535 1.00 86.81 85 SER A N 1
ATOM 740 C CA . SER A 1 85 ? -3.203 20.386 -1.945 1.00 86.81 85 SER A CA 1
ATOM 741 C C . SER A 1 85 ? -2.711 19.494 -3.090 1.00 86.81 85 SER A C 1
ATOM 743 O O . SER A 1 85 ? -3.075 18.320 -3.236 1.00 86.81 85 SER A O 1
ATOM 745 N N . LEU A 1 86 ? -1.812 20.031 -3.917 1.00 88.06 86 LEU A N 1
ATOM 746 C CA . LEU A 1 86 ? -1.127 19.229 -4.933 1.00 88.06 86 LEU A CA 1
ATOM 747 C C . LEU A 1 86 ? -0.242 18.146 -4.303 1.00 88.06 86 LEU A C 1
ATOM 749 O O . LEU A 1 86 ? -0.032 17.095 -4.910 1.00 88.06 86 LEU A O 1
ATOM 753 N N . TRP A 1 87 ? 0.300 18.401 -3.112 1.00 87.75 87 TRP A N 1
ATOM 754 C CA . TRP A 1 87 ? 1.184 17.471 -2.417 1.00 87.75 87 TRP A CA 1
ATOM 755 C C . TRP A 1 87 ? 0.421 16.235 -1.931 1.00 87.75 87 TRP A C 1
ATOM 757 O O . TRP A 1 87 ? 0.783 15.115 -2.295 1.00 87.75 87 TRP A O 1
ATOM 767 N N . THR A 1 88 ? -0.686 16.430 -1.216 1.00 86.88 88 THR A N 1
ATOM 768 C CA . THR A 1 88 ? -1.571 15.349 -0.746 1.00 86.88 88 THR A CA 1
ATOM 769 C C . THR A 1 88 ? -2.148 14.565 -1.915 1.00 86.88 88 THR A C 1
ATOM 771 O O . THR A 1 88 ? -2.096 13.340 -1.916 1.00 86.88 88 THR A O 1
ATOM 774 N N . SER A 1 89 ? -2.590 15.244 -2.978 1.00 89.44 89 SER A N 1
ATOM 775 C CA . SER A 1 89 ? -3.087 14.592 -4.195 1.00 89.44 89 SER A CA 1
ATOM 776 C C . SER A 1 89 ? -2.031 13.679 -4.834 1.00 89.44 89 SER A C 1
ATOM 778 O O . SER A 1 89 ? -2.332 12.557 -5.251 1.00 89.44 89 SER A O 1
ATOM 780 N N . LYS A 1 90 ? -0.766 14.124 -4.885 1.00 91.25 90 LYS A N 1
ATOM 781 C CA . LYS A 1 90 ? 0.359 13.303 -5.363 1.00 91.25 90 LYS A CA 1
ATOM 782 C C . LYS A 1 90 ? 0.651 12.133 -4.420 1.00 91.25 90 LYS A C 1
ATOM 784 O O . LYS A 1 90 ? 0.902 11.032 -4.911 1.00 91.25 90 LYS A O 1
ATOM 789 N N . ARG A 1 91 ? 0.625 12.350 -3.100 1.00 92.44 91 ARG A N 1
ATOM 790 C CA . ARG A 1 91 ? 0.876 11.308 -2.089 1.00 92.44 91 ARG A CA 1
ATOM 791 C C . ARG A 1 91 ? -0.214 10.232 -2.120 1.00 92.44 91 ARG A C 1
ATOM 793 O O . ARG A 1 91 ? 0.122 9.070 -2.338 1.00 92.44 91 ARG A O 1
ATOM 800 N N . ARG A 1 92 ? -1.498 10.616 -2.101 1.00 92.81 92 ARG A N 1
ATOM 801 C CA . ARG A 1 92 ? -2.657 9.718 -2.294 1.00 92.81 92 ARG A CA 1
ATOM 802 C C . ARG A 1 92 ? -2.528 8.875 -3.554 1.00 92.81 92 ARG A C 1
ATOM 804 O O . ARG A 1 92 ? -2.674 7.658 -3.501 1.00 92.81 92 ARG A O 1
ATOM 811 N N . ARG A 1 93 ? -2.198 9.503 -4.692 1.00 94.25 93 ARG A N 1
ATOM 812 C CA . ARG A 1 93 ? -1.989 8.785 -5.959 1.00 94.25 93 ARG A CA 1
ATOM 813 C C . ARG A 1 93 ? -0.901 7.719 -5.830 1.00 94.25 93 ARG A C 1
ATOM 815 O O . ARG A 1 93 ? -1.110 6.598 -6.278 1.00 94.25 93 ARG A O 1
ATOM 822 N N . LYS A 1 94 ? 0.243 8.051 -5.226 1.00 94.56 94 LYS A N 1
ATOM 823 C CA . LYS A 1 94 ? 1.355 7.105 -5.036 1.00 94.56 94 LYS A CA 1
ATOM 824 C C . LYS A 1 94 ? 0.987 5.965 -4.087 1.00 94.56 94 LYS A C 1
ATOM 826 O O . LYS A 1 94 ? 1.307 4.819 -4.388 1.00 94.56 94 LYS A O 1
ATOM 831 N N . LYS A 1 95 ? 0.295 6.258 -2.981 1.00 96.44 95 LYS A N 1
ATOM 832 C CA . LYS A 1 95 ? -0.241 5.234 -2.070 1.00 96.44 95 LYS A CA 1
ATOM 833 C C . LYS A 1 95 ? -1.197 4.295 -2.803 1.00 96.44 95 LYS A C 1
ATOM 835 O O . LYS A 1 95 ? -1.025 3.084 -2.736 1.00 96.44 95 LYS A O 1
ATOM 840 N N . MET A 1 96 ? -2.116 4.845 -3.599 1.00 95.50 96 MET A N 1
ATOM 841 C CA . MET A 1 96 ? -3.030 4.052 -4.420 1.00 95.50 96 MET A CA 1
ATOM 842 C C . MET A 1 96 ? -2.275 3.181 -5.429 1.00 95.50 96 MET A C 1
ATOM 844 O O . MET A 1 96 ? -2.535 1.989 -5.503 1.00 95.50 96 MET A O 1
ATOM 848 N N . GLN A 1 97 ? -1.291 3.733 -6.149 1.00 95.94 97 GLN A N 1
ATOM 849 C CA . GLN A 1 97 ? -0.450 2.968 -7.080 1.00 95.94 97 GLN A CA 1
ATOM 850 C C . GLN A 1 97 ? 0.302 1.823 -6.392 1.00 95.94 97 GLN A C 1
ATOM 852 O O . GLN A 1 97 ? 0.433 0.759 -6.991 1.00 95.94 97 GLN A O 1
ATOM 857 N N . LYS A 1 98 ? 0.778 2.014 -5.151 1.00 96.19 98 LYS A N 1
ATOM 858 C CA . LYS A 1 98 ? 1.360 0.928 -4.349 1.00 96.19 98 LYS A CA 1
ATOM 859 C C . LYS A 1 98 ? 0.304 -0.124 -4.006 1.00 96.19 98 LYS A C 1
ATOM 861 O O . LYS A 1 98 ? 0.550 -1.296 -4.269 1.00 96.19 98 LYS A O 1
ATOM 866 N N . LEU A 1 99 ? -0.863 0.286 -3.497 1.00 96.31 99 LEU A N 1
ATOM 867 C CA . LEU A 1 99 ? -1.961 -0.616 -3.127 1.00 96.31 99 LEU A CA 1
ATOM 868 C C . LEU A 1 99 ? -2.378 -1.530 -4.286 1.00 96.31 99 LEU A C 1
ATOM 870 O O . LEU A 1 99 ? -2.552 -2.729 -4.092 1.00 96.31 99 LEU A O 1
ATOM 874 N N . ILE A 1 100 ? -2.509 -0.970 -5.491 1.00 94.50 100 ILE A N 1
ATOM 875 C CA . ILE A 1 100 ? -2.915 -1.725 -6.684 1.00 94.50 100 ILE A CA 1
ATOM 876 C C . ILE A 1 100 ? -1.735 -2.319 -7.467 1.00 94.50 100 ILE A C 1
ATOM 878 O O . ILE A 1 100 ? -1.966 -2.886 -8.527 1.00 94.50 100 ILE A O 1
ATOM 882 N N . GLU A 1 101 ? -0.497 -2.196 -6.983 1.00 95.00 101 GLU A N 1
ATOM 883 C CA . GLU A 1 101 ? 0.733 -2.678 -7.638 1.00 95.00 101 GLU A CA 1
ATOM 884 C C . GLU A 1 101 ? 1.048 -2.071 -9.025 1.00 95.00 101 GLU A C 1
ATOM 886 O O . GLU A 1 101 ? 1.807 -2.641 -9.807 1.00 95.00 101 GL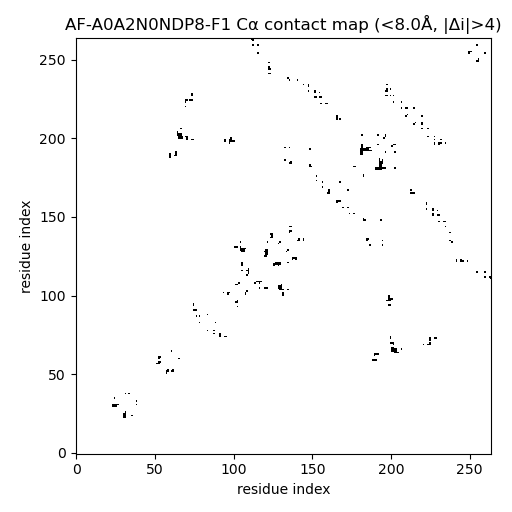U A O 1
ATOM 891 N N . GLU A 1 102 ? 0.522 -0.886 -9.344 1.00 94.44 102 GLU A N 1
ATOM 892 C CA . GLU A 1 102 ? 0.719 -0.211 -10.642 1.00 94.44 102 GLU A CA 1
ATOM 893 C C . GLU A 1 102 ? 1.694 0.982 -10.542 1.00 94.44 102 GLU A C 1
ATOM 895 O O . GLU A 1 102 ? 1.505 2.028 -11.167 1.00 94.44 102 GLU A O 1
ATOM 900 N N . ILE A 1 103 ? 2.753 0.853 -9.736 1.00 95.31 103 ILE A N 1
ATOM 901 C CA . ILE A 1 103 ? 3.901 1.775 -9.817 1.00 95.31 103 ILE A CA 1
ATOM 902 C C . ILE A 1 103 ? 4.663 1.523 -11.137 1.00 95.31 103 ILE A C 1
ATOM 904 O O . ILE A 1 103 ? 4.662 0.387 -11.625 1.00 95.31 103 ILE A O 1
ATOM 908 N N . PRO A 1 104 ? 5.343 2.529 -11.725 1.00 94.94 104 PRO A N 1
ATOM 909 C CA . PRO A 1 104 ? 5.973 2.406 -13.042 1.00 94.94 104 PRO A CA 1
ATOM 910 C C . PRO A 1 104 ? 7.293 1.618 -12.980 1.00 94.94 104 PRO A C 1
ATOM 912 O O . PRO A 1 104 ? 8.381 2.152 -13.167 1.00 94.94 104 PRO A O 1
ATOM 915 N N . THR A 1 105 ? 7.193 0.328 -12.666 1.00 97.19 105 THR A N 1
ATOM 916 C CA . THR A 1 105 ? 8.281 -0.649 -12.797 1.00 97.19 105 THR A CA 1
ATOM 917 C C . THR A 1 105 ? 8.606 -0.903 -14.266 1.00 97.19 105 THR A C 1
ATOM 919 O O . THR A 1 105 ? 7.769 -0.639 -15.128 1.00 97.19 105 THR A O 1
ATOM 922 N N . ILE A 1 106 ? 9.769 -1.484 -14.578 1.00 96.81 106 ILE A N 1
ATOM 923 C CA . ILE A 1 106 ? 10.099 -1.829 -15.972 1.00 96.81 106 ILE A CA 1
ATOM 924 C C . ILE A 1 106 ? 9.040 -2.739 -16.608 1.00 96.81 106 ILE A C 1
ATOM 926 O O . ILE A 1 106 ? 8.631 -2.490 -17.741 1.00 96.81 106 ILE A O 1
ATOM 930 N N . GLU A 1 107 ? 8.546 -3.757 -15.895 1.00 96.81 107 GLU A N 1
ATOM 931 C CA . GLU A 1 107 ? 7.502 -4.635 -16.443 1.00 96.81 107 GLU A CA 1
ATOM 932 C C . GLU A 1 107 ? 6.160 -3.906 -16.625 1.00 96.81 107 GLU A C 1
ATOM 934 O O . GLU A 1 107 ? 5.421 -4.214 -17.557 1.00 96.81 107 GLU A O 1
ATOM 939 N N . HIS A 1 108 ? 5.857 -2.896 -15.801 1.00 95.50 108 HIS A N 1
ATOM 940 C CA . HIS A 1 108 ? 4.698 -2.030 -16.023 1.00 95.50 108 HIS A CA 1
ATOM 941 C C . HIS A 1 108 ? 4.905 -1.104 -17.236 1.00 95.50 108 HIS A C 1
ATOM 943 O O . HIS A 1 108 ? 4.025 -1.001 -18.087 1.00 95.50 108 HIS A O 1
ATOM 949 N N . CYS A 1 109 ? 6.079 -0.481 -17.373 1.00 93.94 109 CYS A N 1
ATOM 950 C CA . CYS A 1 109 ? 6.421 0.372 -18.514 1.00 93.94 109 CYS A CA 1
ATOM 951 C C . CYS A 1 109 ? 6.318 -0.388 -19.846 1.00 93.94 109 CYS A C 1
ATOM 953 O O . CYS A 1 109 ? 5.752 0.144 -20.800 1.00 93.94 109 CYS A O 1
ATOM 955 N N . LYS A 1 110 ? 6.752 -1.656 -19.894 1.00 95.19 110 LYS A N 1
ATOM 956 C CA . LYS A 1 110 ? 6.622 -2.533 -21.074 1.00 95.19 110 LYS A CA 1
ATOM 957 C C . LYS A 1 110 ? 5.185 -2.700 -21.573 1.00 95.19 110 LYS A C 1
ATOM 959 O O . LYS A 1 110 ? 5.007 -2.883 -22.769 1.00 95.19 110 LYS A O 1
ATOM 964 N N . LYS A 1 111 ? 4.168 -2.596 -20.704 1.00 93.50 111 LYS A N 1
ATOM 965 C CA . LYS A 1 111 ? 2.752 -2.686 -21.115 1.00 93.50 111 LYS A CA 1
ATOM 966 C C . LYS A 1 111 ? 2.344 -1.565 -22.078 1.00 93.50 111 LYS A C 1
ATOM 968 O O . LYS A 1 111 ? 1.433 -1.757 -22.868 1.00 93.50 111 LYS A O 1
ATOM 973 N N . SER A 1 112 ? 2.987 -0.399 -21.979 1.00 90.38 112 SER A N 1
ATOM 974 C CA . SER A 1 112 ? 2.659 0.787 -22.789 1.00 90.38 112 SER A CA 1
ATOM 975 C C . SER A 1 112 ? 3.776 1.224 -23.736 1.00 90.38 112 SER A C 1
ATOM 977 O O . SER A 1 112 ? 3.516 1.964 -24.671 1.00 90.38 112 SER A O 1
ATOM 979 N N . LEU A 1 113 ? 5.017 0.801 -23.486 1.00 92.50 113 LEU A N 1
ATOM 980 C CA . LEU A 1 113 ? 6.217 1.221 -24.212 1.00 92.50 113 LEU A CA 1
ATOM 981 C C . LEU A 1 113 ? 7.133 0.013 -24.453 1.00 92.50 113 LEU A C 1
ATOM 983 O O . LEU A 1 113 ? 8.310 0.022 -24.082 1.00 92.50 113 LEU A O 1
ATOM 987 N N . PHE A 1 114 ? 6.575 -1.058 -25.023 1.00 92.44 114 PHE A N 1
ATOM 988 C CA . PHE A 1 114 ? 7.281 -2.329 -25.192 1.00 92.44 114 PHE A CA 1
ATOM 989 C C . PHE A 1 114 ? 8.589 -2.162 -25.970 1.00 92.44 114 PHE A C 1
ATOM 991 O O . PHE A 1 114 ? 9.638 -2.565 -25.475 1.00 92.44 114 PHE A O 1
ATOM 998 N N . ASP A 1 115 ? 8.564 -1.478 -27.115 1.00 91.06 115 ASP A N 1
ATOM 999 C CA . ASP A 1 115 ? 9.742 -1.331 -27.981 1.00 91.06 115 ASP A CA 1
ATOM 1000 C C . ASP A 1 115 ? 10.914 -0.612 -27.308 1.00 91.06 115 ASP A C 1
ATOM 1002 O O . ASP A 1 115 ? 12.075 -0.921 -27.576 1.00 91.06 115 ASP A O 1
ATOM 1006 N N . LEU A 1 116 ? 10.623 0.320 -26.394 1.00 91.81 116 LEU A N 1
ATOM 1007 C CA . LEU A 1 116 ? 11.650 1.063 -25.664 1.00 91.81 116 LEU A CA 1
ATOM 1008 C C . LEU A 1 116 ? 12.279 0.238 -24.537 1.00 91.81 116 LEU A C 1
ATOM 1010 O O . LEU A 1 116 ? 13.467 0.393 -24.258 1.00 91.81 116 LEU A O 1
ATOM 1014 N N . PHE A 1 117 ? 11.490 -0.618 -23.882 1.00 93.50 117 PHE A N 1
ATOM 1015 C CA . PHE A 1 117 ? 11.887 -1.294 -22.646 1.00 93.50 117 PHE A CA 1
ATOM 1016 C C . PHE A 1 117 ? 12.013 -2.814 -22.768 1.00 93.50 117 PHE A C 1
ATOM 1018 O O . PHE A 1 117 ? 12.350 -3.446 -21.772 1.00 93.50 117 PHE A O 1
ATOM 1025 N N . LYS A 1 118 ? 11.768 -3.430 -23.932 1.00 92.69 118 LYS A N 1
ATOM 1026 C CA . LYS A 1 118 ? 11.693 -4.896 -24.118 1.00 92.69 118 LYS A CA 1
ATOM 1027 C C . LYS A 1 118 ? 12.840 -5.667 -23.451 1.00 92.69 118 LYS A C 1
ATOM 1029 O O . LYS A 1 118 ? 12.588 -6.577 -22.658 1.00 92.69 118 LYS A O 1
ATOM 1034 N N . ASP A 1 119 ? 14.074 -5.210 -23.655 1.00 93.69 119 ASP A N 1
ATOM 1035 C CA . ASP A 1 119 ? 15.298 -5.862 -23.169 1.00 93.69 119 ASP A CA 1
ATOM 1036 C C . ASP A 1 119 ? 15.712 -5.389 -21.769 1.00 93.69 119 ASP A C 1
ATOM 1038 O O . ASP A 1 119 ? 16.700 -5.852 -21.191 1.00 93.69 119 ASP A O 1
ATOM 1042 N N . TRP A 1 120 ? 14.956 -4.457 -21.188 1.00 95.56 120 TRP A N 1
ATOM 1043 C CA . TRP A 1 120 ? 15.283 -3.893 -19.895 1.00 95.56 120 TRP A CA 1
ATOM 1044 C C . TRP A 1 120 ? 14.939 -4.870 -18.778 1.00 95.56 120 TRP A C 1
ATOM 1046 O O . TRP A 1 120 ? 13.883 -5.512 -18.733 1.00 95.56 120 TRP A O 1
ATOM 1056 N N . LYS A 1 121 ? 15.872 -4.939 -17.838 1.00 96.31 121 LYS A N 1
ATOM 1057 C CA . LYS A 1 121 ? 15.763 -5.617 -16.549 1.00 96.31 121 LYS A CA 1
ATOM 1058 C C . LYS A 1 121 ? 15.756 -4.559 -15.448 1.00 96.31 121 LYS A C 1
ATOM 1060 O O . LYS A 1 121 ? 15.867 -3.367 -15.728 1.00 96.31 121 LYS A O 1
ATOM 1065 N N . CYS A 1 122 ? 15.671 -4.998 -14.197 1.00 96.69 122 CYS A N 1
ATOM 1066 C CA . CYS A 1 122 ? 15.793 -4.130 -13.029 1.00 96.69 122 CYS A CA 1
ATOM 1067 C C . CYS A 1 122 ? 16.964 -3.144 -13.162 1.00 96.69 122 CYS A C 1
ATOM 1069 O O . CYS A 1 122 ? 18.099 -3.607 -13.293 1.00 96.69 122 CYS A O 1
ATOM 1071 N N . PRO A 1 123 ? 16.726 -1.819 -13.073 1.00 95.31 123 PRO A N 1
ATOM 1072 C CA . PRO A 1 123 ? 17.781 -0.813 -13.189 1.00 95.31 123 PRO A CA 1
ATOM 1073 C C . PRO A 1 123 ? 18.898 -0.982 -12.153 1.00 95.31 123 PRO A C 1
ATOM 1075 O O . PRO A 1 123 ? 20.029 -0.594 -12.405 1.00 95.31 123 PRO A O 1
ATOM 1078 N N . ARG A 1 124 ? 18.598 -1.589 -10.995 1.00 94.69 124 ARG A N 1
ATOM 1079 C CA . ARG A 1 124 ? 19.553 -1.735 -9.885 1.00 94.69 124 ARG A CA 1
ATOM 1080 C C . ARG A 1 124 ? 20.389 -3.006 -9.915 1.00 94.69 124 ARG A C 1
ATOM 1082 O O . ARG A 1 124 ? 21.540 -2.976 -9.498 1.00 94.69 124 ARG A O 1
ATOM 1089 N N . CYS A 1 125 ? 19.805 -4.144 -10.293 1.00 95.00 125 CYS A N 1
ATOM 1090 C CA . CYS A 1 125 ? 20.544 -5.414 -10.301 1.00 95.00 125 CYS A CA 1
ATOM 1091 C C . CYS A 1 125 ? 20.883 -5.918 -11.697 1.00 95.00 125 CYS A C 1
ATOM 1093 O O . CYS A 1 125 ? 21.691 -6.834 -11.799 1.00 95.00 125 CYS A O 1
ATOM 1095 N N . GLU A 1 126 ? 20.207 -5.404 -12.729 1.00 94.44 126 GLU A N 1
ATOM 1096 C CA . GLU A 1 126 ? 20.344 -5.766 -14.147 1.00 94.44 126 GLU A CA 1
ATOM 1097 C C . GLU A 1 126 ? 20.214 -7.268 -14.463 1.00 94.44 126 GLU A C 1
ATOM 1099 O O . GLU A 1 126 ? 20.465 -7.717 -15.578 1.00 94.44 126 GLU A O 1
ATOM 1104 N N . LYS A 1 127 ? 19.767 -8.069 -13.490 1.00 93.62 127 LYS A N 1
ATOM 1105 C CA . LYS A 1 127 ? 19.720 -9.534 -13.577 1.00 93.62 127 LYS A CA 1
ATOM 1106 C C . LYS A 1 127 ? 18.311 -10.062 -13.798 1.00 93.62 127 LYS A C 1
ATOM 1108 O O . LYS A 1 127 ? 18.112 -10.921 -14.653 1.00 93.62 127 LYS A O 1
ATOM 1113 N N . LYS A 1 128 ? 17.338 -9.553 -13.040 1.00 95.88 128 LYS A N 1
ATOM 1114 C CA . LYS A 1 128 ? 15.947 -10.032 -13.039 1.00 95.88 128 LYS A CA 1
ATOM 1115 C C . LYS A 1 128 ? 14.997 -8.999 -13.643 1.00 95.88 128 LYS A C 1
ATOM 1117 O O . LYS A 1 128 ? 15.294 -7.804 -13.638 1.00 95.88 128 LYS A O 1
ATOM 1122 N N . LYS A 1 129 ? 13.845 -9.470 -14.129 1.00 96.88 129 LYS A N 1
ATOM 1123 C CA . LYS A 1 129 ? 12.699 -8.616 -14.469 1.00 96.88 129 LYS A CA 1
ATOM 1124 C C . LYS A 1 129 ? 12.279 -7.823 -13.235 1.00 96.88 129 LYS A C 1
ATOM 1126 O O . LYS A 1 129 ? 12.269 -8.365 -12.130 1.00 96.88 129 LYS A O 1
ATOM 1131 N N . GLU A 1 130 ? 11.953 -6.553 -13.418 1.00 97.38 130 GLU A N 1
ATOM 1132 C CA . GLU A 1 130 ? 11.490 -5.720 -12.314 1.00 97.38 130 GLU A CA 1
ATOM 1133 C C . GLU A 1 130 ? 9.971 -5.667 -12.290 1.00 97.38 130 GLU A C 1
ATOM 1135 O O . GLU A 1 130 ? 9.345 -4.859 -12.969 1.00 97.38 130 GLU A O 1
ATOM 1140 N N . THR A 1 131 ? 9.402 -6.562 -11.492 1.00 96.88 131 THR A N 1
ATOM 1141 C CA . THR A 1 131 ? 8.006 -6.520 -11.061 1.00 96.88 131 THR A CA 1
ATOM 1142 C C . THR A 1 131 ? 7.864 -5.635 -9.820 1.00 96.88 131 THR A C 1
ATOM 1144 O O . THR A 1 131 ? 8.870 -5.281 -9.196 1.00 96.88 131 THR A O 1
ATOM 1147 N N . PHE A 1 132 ? 6.627 -5.333 -9.407 1.00 96.56 132 PHE A N 1
ATOM 1148 C CA . PHE A 1 132 ? 6.345 -4.632 -8.146 1.00 96.56 132 PHE A CA 1
ATOM 1149 C C . PHE A 1 132 ? 7.104 -5.257 -6.961 1.00 96.56 132 PHE A C 1
ATOM 1151 O O . PHE A 1 132 ? 7.858 -4.572 -6.274 1.00 96.56 132 PHE A O 1
ATOM 1158 N N . ASN A 1 133 ? 7.006 -6.579 -6.788 1.00 95.81 133 ASN A N 1
ATOM 1159 C CA . ASN A 1 133 ? 7.680 -7.298 -5.702 1.00 95.81 133 ASN A CA 1
ATOM 1160 C C . ASN A 1 133 ? 9.211 -7.225 -5.808 1.00 95.81 133 ASN A C 1
ATOM 1162 O O . ASN A 1 133 ? 9.909 -7.112 -4.796 1.00 95.81 133 ASN A O 1
ATOM 1166 N N . HIS A 1 134 ? 9.759 -7.255 -7.030 1.00 96.69 134 HIS A N 1
ATOM 1167 C CA . HIS A 1 134 ? 11.204 -7.198 -7.234 1.00 96.69 134 HIS A CA 1
ATOM 1168 C C . HIS A 1 134 ? 11.815 -5.860 -6.808 1.00 96.69 134 HIS A C 1
ATOM 1170 O O . HIS A 1 134 ? 12.955 -5.860 -6.345 1.00 96.69 134 HIS A O 1
ATOM 1176 N N . VAL A 1 135 ? 11.087 -4.742 -6.923 1.00 97.00 135 VAL A N 1
ATOM 1177 C CA . VAL A 1 135 ? 11.571 -3.419 -6.486 1.00 97.00 135 VAL A CA 1
ATOM 1178 C C . VAL A 1 135 ? 12.077 -3.489 -5.049 1.00 97.00 135 VAL A C 1
ATOM 1180 O O . VAL A 1 135 ? 13.202 -3.068 -4.774 1.00 97.00 135 VAL A O 1
ATOM 1183 N N . TRP A 1 136 ? 11.280 -4.087 -4.164 1.00 96.50 136 TRP A N 1
ATOM 1184 C CA . TRP A 1 136 ? 11.574 -4.211 -2.738 1.00 96.50 136 TRP A CA 1
ATOM 1185 C C . TRP A 1 136 ? 12.534 -5.373 -2.462 1.00 96.50 136 TRP A C 1
ATOM 1187 O O . TRP A 1 136 ? 13.461 -5.251 -1.672 1.00 96.50 136 TRP A O 1
ATOM 1197 N N . ARG A 1 137 ? 12.381 -6.501 -3.165 1.00 95.69 137 ARG A N 1
ATOM 1198 C CA . ARG A 1 137 ? 13.200 -7.715 -2.965 1.00 95.69 137 ARG A CA 1
ATOM 1199 C C . ARG A 1 137 ? 14.546 -7.702 -3.693 1.00 95.69 137 ARG A C 1
ATOM 1201 O O . ARG A 1 137 ? 15.269 -8.704 -3.684 1.00 95.69 137 ARG A O 1
ATOM 1208 N N . CYS A 1 138 ? 14.887 -6.614 -4.374 1.00 95.94 138 CYS A N 1
ATOM 1209 C CA . CYS A 1 138 ? 16.114 -6.514 -5.148 1.00 95.94 138 CYS A CA 1
ATOM 1210 C C . CYS A 1 138 ? 17.338 -6.758 -4.250 1.00 95.94 138 CYS A C 1
ATOM 1212 O O . CYS A 1 138 ? 17.488 -6.129 -3.202 1.00 95.94 138 CYS A O 1
ATOM 1214 N N . LYS A 1 139 ? 18.255 -7.645 -4.675 1.00 94.00 139 LYS A N 1
ATOM 1215 C CA . LYS A 1 139 ? 19.457 -7.997 -3.892 1.00 94.00 139 LYS A CA 1
ATOM 1216 C C . LYS A 1 139 ? 20.278 -6.758 -3.519 1.00 94.00 139 LYS A C 1
ATOM 1218 O O . LYS A 1 139 ? 20.817 -6.715 -2.417 1.00 94.00 139 LYS A O 1
ATOM 1223 N N . SER A 1 140 ? 20.320 -5.758 -4.403 1.00 93.06 140 SER A N 1
ATOM 1224 C CA . SER A 1 140 ? 21.035 -4.496 -4.193 1.00 93.06 140 SER A CA 1
ATOM 1225 C C . SER A 1 140 ? 20.521 -3.699 -2.986 1.00 93.06 140 SER A C 1
ATOM 1227 O O . SER A 1 140 ? 21.293 -2.950 -2.409 1.00 93.06 140 SER A O 1
ATOM 1229 N N . GLN A 1 141 ? 19.263 -3.895 -2.563 1.00 94.00 141 GLN A N 1
ATOM 1230 C CA . GLN A 1 141 ? 18.648 -3.175 -1.437 1.00 94.00 141 GLN A CA 1
ATOM 1231 C C . GLN A 1 141 ? 18.279 -4.066 -0.242 1.00 94.00 141 GLN A C 1
ATOM 1233 O O . GLN A 1 141 ? 17.624 -3.614 0.696 1.00 94.00 141 GLN A 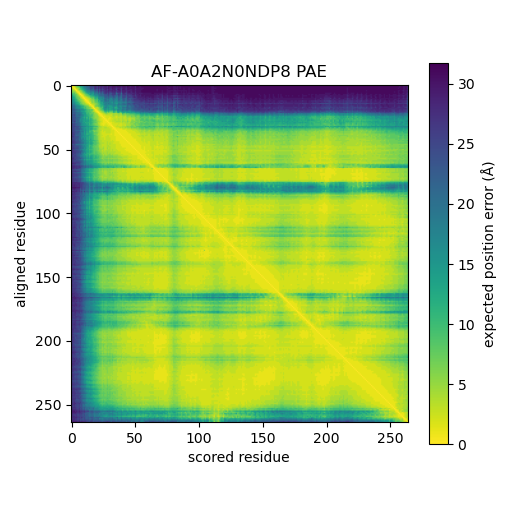O 1
ATOM 1238 N N . LYS A 1 142 ? 18.734 -5.328 -0.222 1.00 93.88 142 LYS A N 1
ATOM 1239 C CA . LYS A 1 142 ? 18.377 -6.293 0.834 1.00 93.88 142 LYS A CA 1
ATOM 1240 C C . LYS A 1 142 ? 18.689 -5.769 2.242 1.00 93.88 142 LYS A C 1
ATOM 1242 O O . LYS A 1 142 ? 17.846 -5.879 3.125 1.00 93.88 142 LYS A O 1
ATOM 1247 N N . LYS A 1 143 ? 19.890 -5.215 2.456 1.00 95.38 143 LYS A N 1
ATOM 1248 C CA . LYS A 1 143 ? 20.313 -4.691 3.770 1.00 95.38 143 LYS A CA 1
ATOM 1249 C C . LYS A 1 143 ? 19.409 -3.552 4.238 1.00 95.38 143 LYS A C 1
ATOM 1251 O O . LYS A 1 143 ? 18.953 -3.582 5.375 1.00 95.38 143 LYS A O 1
ATOM 1256 N N . MET A 1 144 ? 19.116 -2.609 3.345 1.00 95.88 144 MET A N 1
ATOM 1257 C CA . MET A 1 144 ? 18.262 -1.469 3.658 1.00 95.88 144 MET A CA 1
ATOM 1258 C C . MET A 1 144 ? 16.834 -1.913 3.981 1.00 95.88 144 MET A C 1
ATOM 1260 O O . MET A 1 144 ? 16.285 -1.503 4.992 1.00 95.88 144 MET A O 1
ATOM 1264 N N . MET A 1 145 ? 16.255 -2.830 3.202 1.00 96.81 145 MET A N 1
ATOM 1265 C CA . MET A 1 145 ? 14.911 -3.339 3.492 1.00 96.81 145 MET A CA 1
ATOM 1266 C C . MET A 1 145 ? 14.818 -4.075 4.832 1.00 96.81 145 MET A C 1
ATOM 1268 O O . MET A 1 145 ? 13.835 -3.899 5.541 1.00 96.81 145 MET A O 1
ATOM 1272 N N . MET A 1 146 ? 15.830 -4.868 5.205 1.00 95.25 146 MET A N 1
ATOM 1273 C CA . MET A 1 146 ? 15.858 -5.509 6.529 1.00 95.25 146 MET A CA 1
ATOM 1274 C C . MET A 1 146 ? 15.896 -4.471 7.660 1.00 95.25 146 MET A C 1
ATOM 1276 O O . MET A 1 146 ? 15.230 -4.655 8.675 1.00 95.25 146 MET A O 1
ATOM 1280 N N . LEU A 1 147 ? 16.632 -3.370 7.467 1.00 96.88 147 LEU A N 1
ATOM 1281 C CA . LEU A 1 147 ? 16.667 -2.262 8.419 1.00 96.88 147 LEU A CA 1
ATOM 1282 C C . LEU A 1 147 ? 15.313 -1.545 8.503 1.00 96.88 147 LEU A C 1
ATOM 1284 O O . LEU A 1 147 ? 14.832 -1.312 9.603 1.00 96.88 147 LEU A O 1
ATOM 1288 N N . ILE A 1 148 ? 14.666 -1.262 7.368 1.00 97.88 148 ILE A N 1
ATOM 1289 C CA . ILE A 1 148 ? 13.337 -0.629 7.330 1.00 97.88 148 ILE A CA 1
ATOM 1290 C C . ILE A 1 148 ? 12.314 -1.475 8.088 1.00 97.88 148 ILE A C 1
ATOM 1292 O O . ILE A 1 148 ? 11.571 -0.935 8.902 1.00 97.88 148 ILE A O 1
ATOM 1296 N N . ILE A 1 149 ? 12.290 -2.793 7.863 1.00 96.56 149 ILE A N 1
ATOM 1297 C CA . ILE A 1 149 ? 11.376 -3.703 8.567 1.00 96.56 149 ILE A CA 1
ATOM 1298 C C . ILE A 1 149 ? 11.580 -3.590 10.074 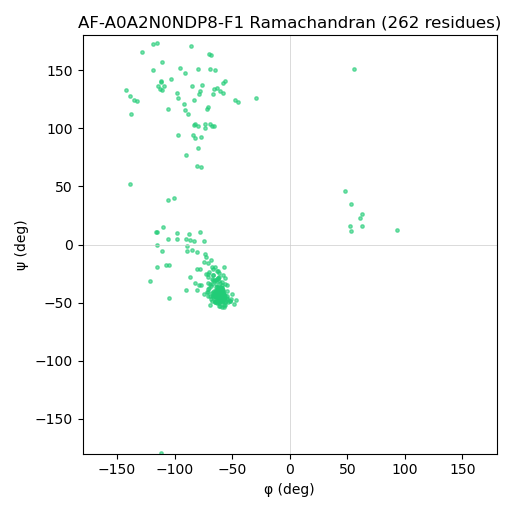1.00 96.56 149 ILE A C 1
ATOM 1300 O O . ILE A 1 149 ? 10.631 -3.301 10.798 1.00 96.56 149 ILE A O 1
ATOM 1304 N N . LYS A 1 150 ? 12.823 -3.761 10.539 1.00 95.06 150 LYS A N 1
ATOM 1305 C CA . LYS A 1 150 ? 13.166 -3.662 11.960 1.00 95.06 150 LYS A CA 1
ATOM 1306 C C . LYS A 1 150 ? 12.747 -2.307 12.539 1.00 95.06 150 LYS A C 1
ATOM 1308 O O . LYS A 1 150 ? 12.021 -2.258 13.530 1.00 95.06 150 LYS A O 1
ATOM 1313 N N . ASN A 1 151 ? 13.158 -1.222 11.889 1.00 96.69 151 ASN A N 1
ATOM 1314 C CA . ASN A 1 151 ? 12.919 0.129 12.374 1.00 96.69 151 ASN A CA 1
ATOM 1315 C C . ASN A 1 151 ? 11.433 0.499 12.366 1.00 96.69 151 ASN A C 1
ATOM 1317 O O . ASN A 1 151 ? 11.026 1.317 13.176 1.00 96.69 151 ASN A O 1
ATOM 1321 N N . SER A 1 152 ? 10.609 -0.109 11.506 1.00 97.19 152 SER A N 1
ATOM 1322 C CA . SER A 1 152 ? 9.159 0.139 11.488 1.00 97.19 152 SER A CA 1
ATOM 1323 C C . SER A 1 152 ? 8.499 -0.297 12.795 1.00 97.19 152 SER A C 1
ATOM 1325 O O . SER A 1 152 ? 7.663 0.416 13.344 1.00 97.19 152 SER A O 1
ATOM 1327 N N . PHE A 1 153 ? 8.900 -1.451 13.332 1.00 95.44 153 PHE A N 1
ATOM 1328 C CA . PHE A 1 153 ? 8.382 -1.936 14.612 1.00 95.44 153 PHE A CA 1
ATOM 1329 C C . PHE A 1 153 ? 9.036 -1.230 15.801 1.00 95.44 153 PHE A C 1
ATOM 1331 O O . PHE A 1 153 ? 8.352 -0.945 16.779 1.00 95.44 153 PHE A O 1
ATOM 1338 N N . GLU A 1 154 ? 10.321 -0.874 15.713 1.00 95.06 154 GLU A N 1
ATOM 1339 C CA . GLU A 1 154 ? 10.954 -0.018 16.729 1.00 95.06 154 GLU A CA 1
ATOM 1340 C C . GLU A 1 154 ? 10.310 1.374 16.790 1.00 95.06 154 GLU A C 1
ATOM 1342 O O . GLU A 1 154 ? 10.132 1.912 17.880 1.00 95.06 154 GLU A O 1
ATOM 1347 N N . PHE A 1 155 ? 9.912 1.928 15.642 1.00 96.75 155 PHE A N 1
ATOM 1348 C CA . PHE A 1 155 ? 9.160 3.174 15.544 1.00 96.75 155 PHE A CA 1
ATOM 1349 C C . PHE A 1 155 ? 7.794 3.047 16.219 1.00 96.75 155 PHE A C 1
ATOM 1351 O O . PHE A 1 15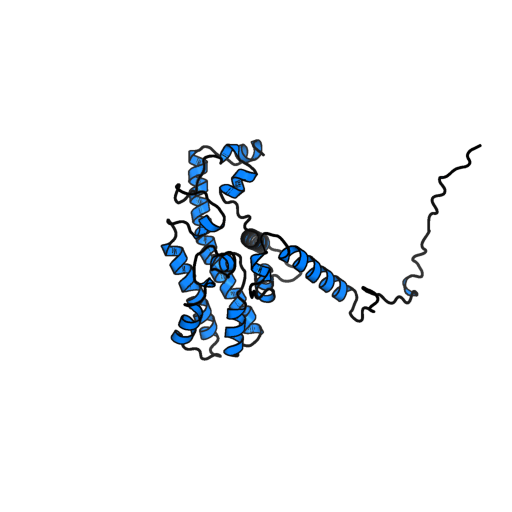5 ? 7.478 3.860 17.080 1.00 96.75 155 PHE A O 1
ATOM 1358 N N . LEU A 1 156 ? 7.019 2.000 15.908 1.00 96.19 156 LEU A N 1
ATOM 1359 C CA . LEU A 1 156 ? 5.727 1.770 16.564 1.00 96.19 156 LEU A CA 1
ATOM 1360 C C . LEU A 1 156 ? 5.877 1.623 18.085 1.00 96.19 156 LEU A C 1
ATOM 1362 O O . LEU A 1 156 ? 5.096 2.207 18.828 1.00 96.19 156 LEU A O 1
ATOM 1366 N N . PHE A 1 157 ? 6.886 0.881 18.552 1.00 95.12 157 PHE A N 1
ATOM 1367 C CA . PHE A 1 157 ? 7.170 0.764 19.984 1.00 95.12 157 PHE A CA 1
ATOM 1368 C C . PHE A 1 157 ? 7.456 2.131 20.609 1.00 95.12 157 PHE A C 1
ATOM 1370 O O . PHE A 1 157 ? 6.845 2.479 21.616 1.00 95.12 157 PHE A O 1
ATOM 1377 N N . LYS A 1 158 ? 8.345 2.913 19.986 1.00 94.94 158 LYS A N 1
ATOM 1378 C CA . LYS A 1 158 ? 8.703 4.250 20.458 1.00 94.94 158 LYS A CA 1
ATOM 1379 C C . LYS A 1 158 ? 7.480 5.163 20.540 1.00 94.94 158 LYS A C 1
ATOM 1381 O O . LYS A 1 158 ? 7.268 5.770 21.578 1.00 94.94 158 LYS A O 1
ATOM 1386 N N . GLU A 1 159 ? 6.657 5.210 19.497 1.00 95.12 159 GLU A N 1
ATOM 1387 C CA . GLU A 1 159 ? 5.445 6.037 19.476 1.00 95.12 159 GLU A CA 1
ATOM 1388 C C . GLU A 1 159 ? 4.471 5.655 20.598 1.00 95.12 159 GLU A C 1
ATOM 1390 O O . GLU A 1 159 ? 3.836 6.523 21.187 1.00 95.12 159 GLU A O 1
ATOM 1395 N N . ILE A 1 160 ? 4.364 4.364 20.931 1.00 94.31 160 ILE A N 1
ATOM 1396 C CA . ILE A 1 160 ? 3.545 3.922 22.064 1.00 94.31 160 ILE A CA 1
ATOM 1397 C C . ILE A 1 160 ? 4.166 4.361 23.395 1.00 94.31 160 ILE A C 1
ATOM 1399 O O . ILE A 1 160 ? 3.445 4.849 24.265 1.00 94.31 160 ILE A O 1
ATOM 1403 N N . SER A 1 161 ? 5.483 4.199 23.560 1.00 92.56 161 SER A N 1
ATOM 1404 C CA . SER A 1 161 ? 6.202 4.632 24.764 1.00 92.56 161 SER A CA 1
ATOM 1405 C C . SER A 1 161 ? 6.100 6.143 24.982 1.00 92.56 161 SER A C 1
ATOM 1407 O O . SER A 1 161 ? 5.864 6.575 26.106 1.00 92.56 161 SER A O 1
ATOM 1409 N N . ASP A 1 162 ? 6.194 6.936 23.914 1.00 93.31 162 ASP A N 1
ATOM 1410 C CA . ASP A 1 162 ? 6.138 8.401 23.962 1.00 93.31 162 ASP A CA 1
ATOM 1411 C C . ASP A 1 162 ? 4.762 8.922 24.427 1.00 93.31 162 ASP A C 1
ATOM 1413 O O . ASP A 1 162 ? 4.664 10.042 24.933 1.00 93.31 162 ASP A O 1
ATOM 1417 N N . LEU A 1 163 ? 3.697 8.108 24.344 1.00 91.38 163 LEU A N 1
ATOM 1418 C CA . LEU A 1 163 ? 2.396 8.452 24.929 1.00 91.38 163 LEU A CA 1
ATOM 1419 C C . LEU A 1 163 ? 2.426 8.476 26.466 1.00 91.38 163 LEU A C 1
ATOM 1421 O O . LEU A 1 163 ? 1.527 9.069 27.056 1.00 91.38 163 LEU A O 1
ATOM 1425 N N . ASN A 1 164 ? 3.406 7.837 27.120 1.00 84.50 164 ASN A N 1
ATOM 1426 C CA . ASN A 1 164 ? 3.570 7.760 28.584 1.00 84.50 164 ASN A CA 1
ATOM 1427 C C . ASN A 1 164 ? 2.323 7.280 29.366 1.00 84.50 164 ASN A C 1
ATOM 1429 O O . ASN A 1 164 ? 2.244 7.447 30.580 1.00 84.50 164 ASN A O 1
ATOM 1433 N N . CYS A 1 165 ? 1.343 6.683 28.681 1.00 84.81 165 CYS A N 1
ATOM 1434 C CA . CYS A 1 165 ? 0.075 6.218 29.258 1.00 84.81 165 CYS A CA 1
ATOM 1435 C C . CYS A 1 165 ? -0.046 4.686 29.282 1.00 84.81 165 CYS A C 1
ATOM 1437 O O . CYS A 1 165 ? -1.042 4.161 29.776 1.00 84.81 165 CYS A O 1
ATOM 1439 N N . TYR A 1 166 ? 0.917 3.973 28.691 1.00 86.56 166 TYR A N 1
ATOM 1440 C CA . TYR A 1 166 ? 0.857 2.532 28.460 1.00 86.56 166 TYR A CA 1
ATO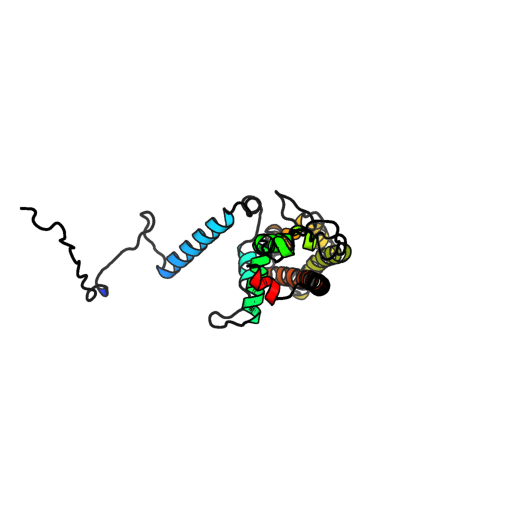M 1441 C C . TYR A 1 166 ? 2.185 1.891 28.847 1.00 86.56 166 TYR A C 1
ATOM 1443 O O . TYR A 1 166 ? 3.234 2.271 28.329 1.00 86.56 166 TYR A O 1
ATOM 1451 N N . GLU A 1 167 ? 2.141 0.903 29.736 1.00 82.31 167 GLU A N 1
ATOM 1452 C CA . GLU A 1 167 ? 3.325 0.141 30.127 1.00 82.31 167 GLU A CA 1
ATOM 1453 C C . GLU A 1 167 ? 3.486 -1.078 29.221 1.00 82.31 167 GLU A C 1
ATOM 1455 O O . GLU A 1 167 ? 2.644 -1.974 29.198 1.00 82.31 167 GLU A O 1
ATOM 1460 N N . ILE A 1 168 ? 4.576 -1.108 28.451 1.00 86.12 168 ILE A N 1
ATOM 1461 C CA . ILE A 1 168 ? 4.911 -2.224 27.564 1.00 86.12 168 ILE A CA 1
ATOM 1462 C C . ILE A 1 168 ? 6.404 -2.484 27.655 1.00 86.12 168 ILE A C 1
ATOM 1464 O O . ILE A 1 168 ? 7.220 -1.588 27.430 1.00 86.12 168 ILE A O 1
ATOM 1468 N N . LYS A 1 169 ? 6.773 -3.737 27.918 1.00 89.00 169 LYS A N 1
ATOM 1469 C CA . LYS A 1 169 ? 8.170 -4.162 27.849 1.00 89.00 169 LYS A CA 1
ATOM 1470 C C . LYS A 1 169 ? 8.580 -4.363 26.397 1.00 89.00 169 LYS A C 1
ATOM 1472 O O . LYS A 1 169 ? 7.890 -5.037 25.627 1.00 89.00 169 LYS A O 1
ATOM 1477 N N . LYS A 1 170 ? 9.730 -3.802 26.024 1.00 88.81 170 LYS A N 1
ATOM 1478 C CA . LYS A 1 170 ? 10.250 -3.860 24.652 1.00 88.81 170 LYS A CA 1
ATOM 1479 C C . LYS A 1 170 ? 10.445 -5.298 24.176 1.00 88.81 170 LYS A C 1
ATOM 1481 O O . LYS A 1 170 ? 10.180 -5.606 23.017 1.00 88.81 170 LYS A O 1
ATOM 1486 N N . GLU A 1 171 ? 10.882 -6.180 25.065 1.00 88.38 171 GLU A N 1
ATOM 1487 C CA . GLU A 1 171 ? 11.153 -7.584 24.769 1.00 88.38 171 GLU A CA 1
ATOM 1488 C C . GLU A 1 171 ? 9.871 -8.335 24.391 1.00 88.38 171 GLU A C 1
ATOM 1490 O O . GLU A 1 171 ? 9.854 -9.064 23.400 1.00 88.38 171 GLU A O 1
ATOM 1495 N N . GLU A 1 172 ? 8.785 -8.121 25.139 1.00 87.50 172 GLU A N 1
ATOM 1496 C CA . GLU A 1 172 ? 7.477 -8.736 24.876 1.00 87.50 172 GLU A CA 1
ATOM 1497 C C . GLU A 1 172 ? 6.895 -8.241 23.547 1.00 87.50 172 GLU A C 1
ATOM 1499 O O . GLU A 1 172 ? 6.437 -9.043 22.730 1.00 87.50 172 GLU A O 1
ATOM 1504 N N . PHE A 1 173 ? 7.003 -6.933 23.288 1.00 90.12 173 PHE A N 1
ATOM 1505 C CA . PHE A 1 173 ? 6.593 -6.324 22.024 1.00 90.12 173 PHE A CA 1
ATOM 1506 C C . PHE A 1 173 ? 7.353 -6.926 20.836 1.00 90.12 173 PHE A C 1
ATOM 1508 O O . PHE A 1 173 ? 6.748 -7.410 19.880 1.00 90.12 173 PHE A O 1
ATOM 1515 N N . LEU A 1 174 ? 8.689 -6.937 20.888 1.00 88.44 174 LEU A N 1
ATOM 1516 C CA . LEU A 1 174 ? 9.505 -7.443 19.783 1.00 88.44 174 LEU A CA 1
ATOM 1517 C C . LEU A 1 174 ? 9.270 -8.936 19.543 1.00 88.44 174 LEU A C 1
ATOM 1519 O O . LEU A 1 174 ? 9.167 -9.349 18.388 1.00 88.44 174 LEU A O 1
ATOM 1523 N N . LYS A 1 175 ? 9.118 -9.729 20.611 1.00 88.88 175 LYS A N 1
ATOM 1524 C CA . LYS A 1 175 ? 8.813 -11.159 20.510 1.00 88.88 175 LYS A CA 1
ATOM 1525 C C . LYS A 1 175 ? 7.483 -11.406 19.798 1.00 88.88 175 LYS A C 1
ATOM 1527 O O . LYS A 1 175 ? 7.426 -12.264 18.922 1.00 88.88 175 LYS A O 1
ATOM 1532 N N . PHE A 1 176 ? 6.445 -10.627 20.113 1.00 88.19 176 PHE A N 1
ATOM 1533 C CA . PHE A 1 176 ? 5.134 -10.755 19.469 1.00 88.19 176 PHE A CA 1
ATOM 1534 C C . PHE A 1 176 ? 5.205 -10.571 17.946 1.00 88.19 176 PHE A C 1
ATOM 1536 O O . PHE A 1 176 ? 4.538 -11.290 17.200 1.00 88.19 176 PHE A O 1
ATOM 1543 N N . PHE A 1 177 ? 6.022 -9.626 17.470 1.00 88.50 177 PHE A N 1
ATOM 1544 C CA . PHE A 1 177 ? 6.141 -9.342 16.040 1.00 88.50 177 PHE A CA 1
ATOM 1545 C C . PHE A 1 177 ? 7.158 -10.228 15.320 1.00 88.50 177 PHE A C 1
ATOM 1547 O O . PHE A 1 177 ? 6.981 -10.491 14.134 1.00 88.50 177 PHE A O 1
ATOM 1554 N N . GLN A 1 178 ? 8.199 -10.722 15.990 1.00 84.25 178 GLN A N 1
ATOM 1555 C CA . GLN A 1 178 ? 9.282 -11.467 15.339 1.00 84.25 178 GLN A CA 1
ATOM 1556 C C . GLN A 1 178 ? 8.804 -12.733 14.603 1.00 84.25 178 GLN A C 1
ATOM 1558 O O . GLN A 1 178 ? 9.361 -13.084 13.564 1.00 84.25 178 GLN A O 1
ATOM 1563 N N . GLU A 1 179 ? 7.759 -13.390 15.106 1.00 84.31 179 GLU A N 1
ATOM 1564 C CA . GLU A 1 179 ? 7.204 -14.625 14.531 1.00 84.31 179 GLU A CA 1
ATOM 1565 C C . GLU A 1 179 ? 6.196 -14.369 13.397 1.00 84.31 179 GLU A C 1
ATOM 1567 O O . GLU A 1 179 ? 5.713 -15.299 12.750 1.00 84.31 179 GLU A O 1
ATOM 1572 N N . LYS A 1 180 ? 5.857 -13.104 13.130 1.00 91.69 180 LYS A N 1
ATOM 1573 C CA . LYS A 1 180 ? 4.803 -12.747 12.181 1.00 91.69 180 LYS A CA 1
ATOM 1574 C C . LYS A 1 180 ? 5.338 -12.702 10.754 1.00 91.69 180 LYS A C 1
ATOM 1576 O O . LYS A 1 180 ? 6.369 -12.098 10.462 1.00 91.69 180 LYS A O 1
ATOM 1581 N N . THR A 1 181 ? 4.577 -13.263 9.817 1.00 91.75 181 THR A N 1
ATOM 1582 C CA . THR A 1 181 ? 4.931 -13.292 8.386 1.00 91.75 181 THR A CA 1
ATOM 1583 C C . THR A 1 181 ? 5.057 -11.894 7.783 1.00 91.75 181 THR A C 1
ATOM 1585 O O . THR A 1 181 ? 5.853 -11.674 6.870 1.00 91.75 181 THR A O 1
ATOM 1588 N N . TYR A 1 182 ? 4.338 -10.912 8.332 1.00 90.94 182 TYR A N 1
ATOM 1589 C CA . TYR A 1 182 ? 4.443 -9.515 7.923 1.00 90.94 182 TYR A CA 1
ATOM 1590 C C . TYR A 1 182 ? 5.720 -8.818 8.415 1.00 90.94 182 TYR A C 1
ATOM 1592 O O . TYR A 1 182 ? 5.911 -7.653 8.101 1.00 90.94 182 TYR A O 1
ATOM 1600 N N . CYS A 1 183 ? 6.628 -9.523 9.094 1.00 92.00 183 CYS A N 1
ATOM 1601 C CA . CYS A 1 183 ? 8.006 -9.092 9.360 1.00 92.00 183 CYS A CA 1
ATOM 1602 C C . CYS A 1 183 ? 9.013 -9.693 8.362 1.00 92.00 183 CYS A C 1
ATOM 1604 O O . CYS A 1 183 ? 10.222 -9.508 8.495 1.00 92.00 183 CYS A O 1
ATOM 1606 N N . ILE A 1 184 ? 8.531 -10.417 7.347 1.00 92.06 184 ILE A N 1
ATOM 1607 C CA . ILE A 1 184 ? 9.353 -11.079 6.334 1.00 92.06 184 ILE A CA 1
ATOM 1608 C C . ILE A 1 184 ? 9.094 -10.442 4.970 1.00 92.06 184 ILE A C 1
ATOM 1610 O O . ILE A 1 184 ? 7.958 -10.185 4.566 1.00 92.06 184 ILE A O 1
ATOM 1614 N N . LEU A 1 185 ? 10.177 -10.208 4.225 1.00 93.25 185 LEU A N 1
ATOM 1615 C CA . LEU A 1 185 ? 10.115 -9.737 2.845 1.00 93.25 185 LEU A CA 1
ATOM 1616 C C . LEU A 1 185 ? 10.068 -10.917 1.860 1.00 93.25 185 LEU A C 1
ATOM 1618 O O . LEU A 1 185 ? 11.064 -11.265 1.215 1.00 93.25 185 LEU A O 1
ATOM 1622 N N . SER A 1 186 ? 8.897 -11.531 1.740 1.00 91.75 186 SER A N 1
ATOM 1623 C CA . SER A 1 186 ? 8.622 -12.649 0.833 1.00 91.75 186 SER A CA 1
ATOM 1624 C C . SER A 1 186 ? 7.391 -12.379 -0.028 1.00 91.75 186 SER A C 1
ATOM 1626 O O . SER A 1 186 ? 6.636 -11.445 0.212 1.00 91.75 186 SER A O 1
ATOM 1628 N N . GLU A 1 187 ? 7.228 -13.188 -1.071 1.00 88.44 187 GLU A N 1
ATOM 1629 C CA . GLU A 1 187 ? 5.960 -13.297 -1.787 1.00 88.44 187 GLU A CA 1
ATOM 1630 C C . GLU A 1 187 ? 5.248 -14.520 -1.219 1.00 88.44 187 GLU A C 1
ATOM 1632 O O . GLU A 1 187 ? 5.845 -15.593 -1.151 1.00 88.44 187 GLU A O 1
ATOM 1637 N N . ASP A 1 188 ? 4.012 -14.332 -0.777 1.00 90.56 188 ASP A N 1
ATOM 1638 C CA . ASP A 1 188 ? 3.173 -15.377 -0.197 1.00 90.56 188 ASP A CA 1
ATOM 1639 C C . ASP A 1 188 ? 1.736 -15.140 -0.678 1.00 90.56 188 ASP A C 1
ATOM 1641 O O . ASP A 1 188 ? 1.261 -13.996 -0.692 1.00 90.56 188 ASP A O 1
ATOM 1645 N N . THR A 1 189 ? 1.076 -16.199 -1.139 1.00 88.25 189 THR A N 1
ATOM 1646 C CA . THR A 1 189 ? -0.284 -16.168 -1.689 1.00 88.25 189 THR A CA 1
ATOM 1647 C C . THR A 1 189 ? -1.362 -16.149 -0.619 1.00 88.25 189 THR A C 1
ATOM 1649 O O . THR A 1 189 ? -2.467 -15.690 -0.896 1.00 88.25 189 THR A O 1
ATOM 1652 N N . ASP A 1 190 ? -1.035 -16.586 0.594 1.00 89.75 190 ASP A N 1
ATOM 1653 C CA . ASP A 1 190 ? -1.991 -16.895 1.651 1.00 89.75 190 ASP A CA 1
ATOM 1654 C C . ASP A 1 190 ? -1.749 -16.057 2.908 1.00 89.75 190 ASP A C 1
ATOM 1656 O O . ASP A 1 190 ? -2.700 -15.673 3.572 1.00 89.75 190 ASP A O 1
ATOM 1660 N N . ASN A 1 191 ? -0.511 -15.673 3.226 1.00 92.31 191 ASN A N 1
ATOM 1661 C CA . ASN A 1 191 ? -0.186 -14.931 4.453 1.00 92.31 191 ASN A CA 1
ATOM 1662 C C . ASN A 1 191 ? 0.265 -13.506 4.172 1.00 92.31 191 ASN A C 1
ATOM 1664 O O . ASN A 1 191 ? 1.041 -13.273 3.248 1.00 92.31 191 ASN A O 1
ATOM 1668 N N . LEU A 1 192 ? -0.159 -12.534 4.987 1.00 94.75 192 LEU A N 1
ATOM 1669 C CA . LEU A 1 192 ? 0.332 -11.157 4.852 1.00 94.75 192 LEU A CA 1
ATOM 1670 C C . LEU A 1 192 ? 1.847 -11.124 5.059 1.00 94.75 192 LEU A C 1
ATOM 1672 O O . LEU A 1 192 ? 2.362 -11.683 6.022 1.00 94.75 192 LEU A O 1
ATOM 1676 N N . THR A 1 193 ? 2.550 -10.450 4.160 1.00 95.88 193 THR A N 1
ATOM 1677 C CA . THR A 1 193 ? 4.004 -10.255 4.217 1.00 95.88 193 THR A CA 1
ATOM 1678 C C . THR A 1 193 ? 4.313 -8.776 4.388 1.00 95.88 193 THR A C 1
ATOM 1680 O O . THR A 1 193 ? 3.423 -7.931 4.268 1.00 95.88 193 THR A O 1
ATOM 1683 N N . PHE A 1 194 ? 5.581 -8.423 4.595 1.00 97.06 194 PHE A N 1
ATOM 1684 C CA . PHE A 1 194 ? 5.941 -7.009 4.649 1.00 97.06 194 PHE A CA 1
ATOM 1685 C C . PHE A 1 194 ? 5.661 -6.288 3.317 1.00 97.06 194 PHE A C 1
ATOM 1687 O O . PHE A 1 194 ? 5.429 -5.086 3.317 1.00 97.06 194 PHE A O 1
ATOM 1694 N N . ILE A 1 195 ? 5.590 -6.998 2.179 1.00 96.88 195 ILE A N 1
ATOM 1695 C CA . ILE A 1 195 ? 5.163 -6.401 0.900 1.00 96.88 195 ILE A CA 1
ATOM 1696 C C . ILE A 1 195 ? 3.743 -5.837 1.006 1.00 96.88 195 ILE A C 1
ATOM 1698 O O . ILE A 1 195 ? 3.470 -4.765 0.475 1.00 96.88 195 ILE A O 1
ATOM 1702 N N . ASP A 1 196 ? 2.849 -6.528 1.711 1.00 97.12 196 ASP A N 1
ATOM 1703 C CA . ASP A 1 196 ? 1.474 -6.071 1.908 1.00 97.12 196 ASP A CA 1
ATOM 1704 C C . ASP A 1 196 ? 1.422 -4.833 2.820 1.00 97.12 196 ASP A C 1
ATOM 1706 O O . ASP A 1 196 ? 0.655 -3.908 2.560 1.00 97.12 196 ASP A O 1
ATOM 1710 N N . VAL A 1 197 ? 2.324 -4.736 3.801 1.00 97.81 197 VAL A N 1
ATOM 1711 C CA . VAL A 1 197 ? 2.495 -3.517 4.612 1.00 97.81 197 VAL A CA 1
ATOM 1712 C C . VAL A 1 197 ? 3.013 -2.350 3.756 1.00 97.81 197 VAL A C 1
ATOM 1714 O O . VAL A 1 197 ? 2.501 -1.239 3.862 1.00 97.81 197 VAL A O 1
ATOM 1717 N N . ILE A 1 198 ? 3.949 -2.589 2.822 1.00 97.88 198 ILE A N 1
ATOM 1718 C CA . ILE A 1 198 ? 4.428 -1.568 1.859 1.00 97.88 198 ILE A CA 1
ATOM 1719 C C . ILE A 1 198 ? 3.286 -1.047 0.970 1.00 97.88 198 ILE A C 1
ATOM 1721 O O . ILE A 1 198 ? 3.284 0.127 0.587 1.00 97.88 198 ILE A O 1
ATOM 1725 N N . LYS A 1 199 ? 2.307 -1.901 0.639 1.00 96.81 199 LYS A N 1
ATOM 1726 C CA . LYS A 1 199 ? 1.090 -1.508 -0.094 1.00 96.81 199 LYS A CA 1
ATOM 1727 C C . LYS A 1 199 ? 0.164 -0.600 0.723 1.00 96.81 199 LYS A C 1
ATOM 1729 O O . LYS A 1 199 ? -0.735 0.002 0.142 1.00 96.81 199 LYS A O 1
ATOM 1734 N N . GLY A 1 200 ? 0.386 -0.487 2.032 1.00 97.31 200 GLY A N 1
ATOM 1735 C CA . GLY A 1 200 ? -0.454 0.263 2.961 1.00 97.31 200 GLY A CA 1
ATOM 1736 C C . GLY A 1 200 ? -1.528 -0.581 3.648 1.00 97.31 200 GLY A C 1
ATOM 1737 O O . GLY A 1 200 ? -2.435 -0.006 4.238 1.00 97.31 200 GLY A O 1
ATOM 1738 N N . LEU A 1 201 ? -1.464 -1.916 3.559 1.00 97.38 201 LEU A N 1
ATOM 1739 C CA . LEU A 1 201 ? -2.418 -2.801 4.232 1.00 97.38 201 LEU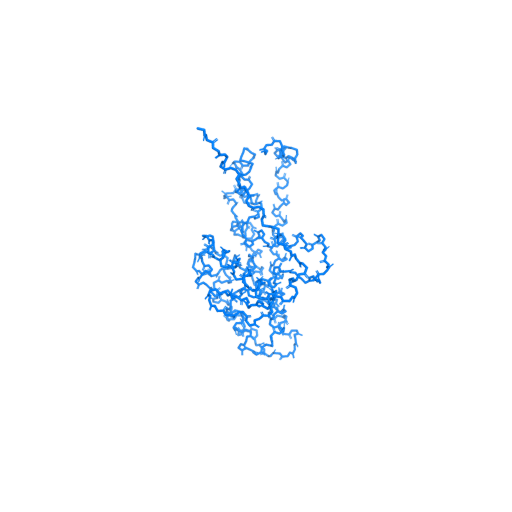 A CA 1
ATOM 1740 C C . LEU A 1 201 ? -1.995 -3.015 5.684 1.00 97.38 201 LEU A C 1
ATOM 1742 O O . LEU A 1 201 ? -0.881 -3.469 5.951 1.00 97.38 201 LEU A O 1
ATOM 1746 N N . PHE A 1 202 ? -2.899 -2.724 6.618 1.00 97.81 202 PHE A N 1
ATOM 1747 C CA . PHE A 1 202 ? -2.633 -2.886 8.044 1.00 97.81 202 PHE A CA 1
ATOM 1748 C C . PHE A 1 202 ? -3.072 -4.273 8.546 1.00 97.81 202 PHE A C 1
ATOM 1750 O O . PHE A 1 202 ? -4.258 -4.600 8.437 1.00 97.81 202 PHE A O 1
ATOM 1757 N N . PRO A 1 203 ? -2.175 -5.108 9.103 1.00 96.88 203 PRO A N 1
ATOM 1758 C CA . PRO A 1 203 ? -2.573 -6.396 9.668 1.00 96.88 203 PRO A CA 1
ATOM 1759 C C . PRO A 1 203 ? -3.459 -6.218 10.912 1.00 96.88 203 PRO A C 1
ATOM 1761 O O . PRO A 1 203 ? -3.088 -5.518 11.853 1.00 96.88 203 PRO A O 1
ATOM 1764 N N . LEU A 1 204 ? -4.608 -6.902 10.951 1.00 96.25 204 LEU A N 1
ATOM 1765 C CA . LEU A 1 204 ? -5.568 -6.813 12.063 1.00 96.25 204 LEU A CA 1
ATOM 1766 C C . LEU A 1 204 ? -4.975 -7.303 13.392 1.00 96.25 204 LEU A C 1
ATOM 1768 O O . LEU A 1 204 ? -5.366 -6.829 14.455 1.00 96.25 204 LEU A O 1
ATOM 1772 N N . ASP A 1 205 ? -4.021 -8.232 13.333 1.00 93.50 205 ASP A N 1
ATOM 1773 C CA . ASP A 1 205 ? -3.278 -8.723 14.498 1.00 93.50 205 ASP A CA 1
ATOM 1774 C C . ASP A 1 205 ? -2.585 -7.591 15.266 1.00 93.50 205 ASP A C 1
ATOM 1776 O O . ASP A 1 205 ? -2.519 -7.647 16.492 1.00 93.50 205 ASP A O 1
ATOM 1780 N N . ILE A 1 206 ? -2.117 -6.545 14.570 1.00 95.56 206 ILE A N 1
ATOM 1781 C CA . ILE A 1 206 ? -1.541 -5.367 15.227 1.00 95.56 206 ILE A CA 1
ATOM 1782 C C . ILE A 1 206 ? -2.646 -4.611 15.967 1.00 95.56 206 ILE A C 1
ATOM 1784 O O . ILE A 1 206 ? -2.484 -4.305 17.143 1.00 95.56 206 ILE A O 1
ATOM 1788 N N . THR A 1 207 ? -3.805 -4.375 15.340 1.00 96.50 207 THR A N 1
ATOM 1789 C CA . THR A 1 207 ? -4.949 -3.733 16.012 1.00 96.50 207 THR A CA 1
ATOM 1790 C C . THR A 1 207 ? -5.372 -4.503 17.262 1.00 96.50 207 THR A C 1
ATOM 1792 O O . THR A 1 207 ? -5.601 -3.890 18.303 1.00 96.50 207 THR A O 1
ATOM 1795 N N . LYS A 1 208 ? -5.462 -5.836 17.174 1.00 95.56 208 LYS A N 1
ATOM 1796 C CA . LYS A 1 208 ? -5.813 -6.709 18.304 1.00 95.56 208 LYS A CA 1
ATOM 1797 C C . LYS A 1 208 ? -4.800 -6.588 19.434 1.00 95.56 208 LYS A C 1
ATOM 1799 O O . LYS A 1 208 ? -5.202 -6.301 20.553 1.00 95.56 208 LYS A O 1
ATOM 1804 N N . PHE A 1 209 ? -3.509 -6.666 19.113 1.00 93.88 209 PHE A N 1
ATOM 1805 C CA . PHE A 1 209 ? -2.446 -6.435 20.086 1.00 93.88 209 PHE A CA 1
ATOM 1806 C C . PHE A 1 209 ? -2.618 -5.088 20.796 1.00 93.88 209 PHE A C 1
ATOM 1808 O O . PHE A 1 209 ? -2.636 -5.054 22.021 1.00 93.88 209 PHE A O 1
ATOM 1815 N N . LEU A 1 210 ? -2.836 -3.994 20.051 1.00 94.44 210 LEU A N 1
ATOM 1816 C CA . LEU A 1 210 ? -3.037 -2.659 20.632 1.00 94.44 210 LEU A CA 1
ATOM 1817 C C . LEU A 1 210 ? -4.304 -2.567 21.512 1.00 94.44 210 LEU A C 1
ATOM 1819 O O . LEU A 1 210 ? -4.354 -1.767 22.447 1.00 94.44 210 LEU A O 1
ATOM 1823 N N . ILE A 1 211 ? -5.343 -3.355 21.219 1.00 95.19 211 ILE A N 1
ATOM 1824 C CA . ILE A 1 211 ? -6.545 -3.470 22.061 1.00 95.19 211 ILE A CA 1
ATOM 1825 C C . ILE A 1 211 ? -6.235 -4.237 23.351 1.00 95.19 211 ILE A C 1
ATOM 1827 O O . ILE A 1 211 ? -6.707 -3.836 24.418 1.00 95.19 211 ILE A O 1
ATOM 1831 N N . ASP A 1 212 ? -5.445 -5.307 23.272 1.00 93.12 212 ASP A N 1
ATOM 1832 C CA . ASP A 1 212 ? -5.114 -6.162 24.415 1.00 93.12 212 ASP A CA 1
ATOM 1833 C C . ASP A 1 212 ? -4.334 -5.387 25.484 1.00 93.12 212 ASP A C 1
ATOM 1835 O O . ASP A 1 212 ? -4.678 -5.452 26.666 1.00 93.12 212 ASP A O 1
ATOM 1839 N N . ILE A 1 213 ? -3.400 -4.533 25.058 1.00 91.19 213 ILE A N 1
ATOM 1840 C CA . ILE A 1 213 ? -2.666 -3.584 25.919 1.00 91.19 213 ILE A CA 1
ATOM 1841 C C . ILE A 1 213 ? -3.473 -2.324 26.292 1.00 91.19 213 ILE A C 1
ATOM 1843 O O . ILE A 1 213 ? -2.928 -1.363 26.828 1.00 91.19 213 ILE A O 1
ATOM 1847 N N . LYS A 1 214 ? -4.781 -2.304 26.004 1.00 93.06 214 LYS A N 1
ATOM 1848 C CA . LYS A 1 214 ? -5.735 -1.254 26.408 1.00 93.06 214 LYS A CA 1
ATOM 1849 C C . LYS A 1 214 ? -5.456 0.147 25.850 1.00 93.06 214 LYS A C 1
ATOM 1851 O O . LYS A 1 214 ? -5.932 1.133 26.417 1.00 93.06 214 LYS A O 1
ATOM 1856 N N . ILE A 1 215 ? -4.783 0.269 24.703 1.00 94.38 215 ILE A N 1
ATOM 1857 C CA . ILE A 1 215 ? -4.677 1.569 24.023 1.00 94.38 215 ILE A CA 1
ATOM 1858 C C . ILE A 1 215 ? -6.072 2.023 23.600 1.00 94.38 215 ILE A C 1
ATOM 1860 O O . ILE A 1 215 ? -6.847 1.231 23.067 1.00 94.38 215 ILE A O 1
ATOM 1864 N N . ASN A 1 216 ? -6.414 3.294 23.830 1.00 94.69 216 ASN A N 1
ATOM 1865 C CA . ASN A 1 216 ? -7.732 3.828 23.483 1.00 94.69 216 ASN A CA 1
ATOM 1866 C C . ASN A 1 216 ? -7.921 3.940 21.956 1.00 94.69 216 ASN A C 1
ATOM 1868 O O . ASN A 1 216 ? -6.968 3.892 21.183 1.00 94.69 216 ASN A O 1
ATOM 1872 N N . LYS A 1 217 ? -9.167 4.089 21.496 1.00 95.69 217 LYS A N 1
ATOM 1873 C CA . LYS A 1 217 ? -9.491 4.057 20.059 1.00 95.69 217 LYS A CA 1
ATOM 1874 C C . LYS A 1 217 ? -8.743 5.116 19.239 1.00 95.69 217 LYS A C 1
ATOM 1876 O O . LYS A 1 217 ? -8.269 4.791 18.150 1.00 95.69 217 LYS A O 1
ATOM 1881 N N . ASP A 1 218 ? -8.631 6.335 19.752 1.00 94.19 218 ASP A N 1
ATOM 1882 C CA . ASP A 1 218 ? -8.053 7.460 19.013 1.00 94.19 218 ASP A CA 1
ATOM 1883 C C . ASP A 1 218 ? -6.530 7.338 18.916 1.00 94.19 218 ASP A C 1
ATOM 1885 O O . ASP A 1 218 ? -5.968 7.477 17.829 1.00 94.19 218 ASP A O 1
ATOM 1889 N N . HIS A 1 219 ? -5.869 6.951 20.011 1.00 95.06 219 HIS A N 1
ATOM 1890 C CA . HIS A 1 219 ? -4.444 6.622 20.018 1.00 95.06 219 HIS A CA 1
ATOM 1891 C C . HIS A 1 219 ? -4.144 5.434 19.104 1.00 95.06 219 HIS A C 1
ATOM 1893 O O . HIS A 1 219 ? -3.225 5.517 18.295 1.00 95.06 219 HIS A O 1
ATOM 1899 N N . ARG A 1 220 ? -4.941 4.353 19.149 1.00 96.12 220 ARG A N 1
ATOM 1900 C CA . ARG A 1 220 ? -4.753 3.202 18.246 1.00 96.12 220 ARG A CA 1
ATOM 1901 C C . ARG A 1 220 ? -4.806 3.626 16.786 1.00 96.12 220 ARG A C 1
ATOM 1903 O O . ARG A 1 220 ? -3.958 3.201 16.006 1.00 96.12 220 ARG A O 1
ATOM 1910 N N . MET A 1 221 ? -5.780 4.458 16.417 1.00 96.56 221 MET A N 1
ATOM 1911 C CA . MET A 1 221 ? -5.887 4.976 15.056 1.00 96.56 221 MET A CA 1
ATOM 1912 C C . MET A 1 221 ? -4.655 5.807 14.683 1.00 96.56 221 MET A C 1
ATOM 1914 O O . MET A 1 221 ? -4.032 5.553 13.654 1.00 96.56 221 MET A O 1
ATOM 1918 N N . ALA A 1 222 ? -4.276 6.765 15.533 1.00 96.06 222 ALA A N 1
ATOM 1919 C CA . ALA A 1 222 ? -3.137 7.642 15.286 1.00 96.06 222 ALA A CA 1
ATOM 1920 C C . ALA A 1 222 ? -1.823 6.861 15.115 1.00 96.06 222 ALA A C 1
ATOM 1922 O O . ALA A 1 222 ? -1.129 7.082 14.124 1.00 96.06 222 ALA A O 1
ATOM 1923 N N . LEU A 1 223 ? -1.540 5.915 16.018 1.00 97.38 223 LEU A N 1
ATOM 1924 C CA . LEU A 1 223 ? -0.359 5.043 15.993 1.00 97.38 223 LEU A CA 1
ATOM 1925 C C . LEU A 1 223 ? -0.317 4.147 14.753 1.00 97.38 223 LEU A C 1
ATOM 1927 O O . LEU A 1 223 ? 0.723 3.958 14.129 1.00 97.38 223 LEU A O 1
ATOM 1931 N N . SER A 1 224 ? -1.460 3.576 14.380 1.00 97.88 224 SER A N 1
ATOM 1932 C CA . SER A 1 224 ? -1.517 2.649 13.250 1.00 97.88 224 SER A CA 1
ATOM 1933 C C . SER A 1 224 ? -1.328 3.371 11.917 1.00 97.88 224 SER A C 1
ATOM 1935 O O . SER A 1 224 ? -0.632 2.878 11.028 1.00 97.88 224 SER A O 1
ATOM 1937 N N . VAL A 1 225 ? -1.901 4.573 11.789 1.00 97.50 225 VAL A N 1
ATOM 1938 C CA . VAL A 1 225 ? -1.660 5.440 10.633 1.00 97.50 225 VAL A CA 1
ATOM 1939 C C . VAL A 1 225 ? -0.209 5.921 10.624 1.00 97.50 225 VAL A C 1
ATOM 1941 O O . VAL A 1 225 ? 0.423 5.827 9.575 1.00 97.50 225 VAL A O 1
ATOM 1944 N N . SER A 1 226 ? 0.355 6.369 11.757 1.00 97.50 226 SER A N 1
ATOM 1945 C CA . SER A 1 226 ? 1.753 6.830 11.809 1.00 97.50 226 SER A CA 1
ATOM 1946 C C . SER A 1 226 ? 2.742 5.720 11.447 1.00 97.50 226 SER A C 1
ATOM 1948 O O . SER A 1 226 ? 3.685 5.972 10.700 1.00 97.50 226 SER A O 1
ATOM 1950 N N . PHE A 1 227 ? 2.484 4.475 11.858 1.00 98.25 227 PHE A N 1
ATOM 1951 C CA . PHE A 1 227 ? 3.256 3.308 11.428 1.00 98.25 227 PHE A CA 1
ATOM 1952 C C . PHE A 1 227 ? 3.256 3.129 9.902 1.00 98.25 227 PHE A C 1
ATOM 1954 O O . PHE A 1 227 ? 4.317 2.961 9.298 1.00 98.25 227 PHE A O 1
ATOM 1961 N N . LEU A 1 228 ? 2.089 3.191 9.249 1.00 98.19 228 LEU A N 1
ATOM 1962 C CA . LEU A 1 228 ? 2.014 3.075 7.789 1.00 98.19 228 LEU A CA 1
ATOM 1963 C C . LEU A 1 228 ? 2.653 4.272 7.069 1.00 98.19 228 LEU A C 1
ATOM 1965 O O . LEU A 1 228 ? 3.254 4.088 6.007 1.00 98.19 228 LEU A O 1
ATOM 1969 N N . GLU A 1 229 ? 2.560 5.484 7.627 1.00 97.69 229 GLU A N 1
ATOM 1970 C CA . GLU A 1 229 ? 3.281 6.650 7.099 1.00 97.69 229 GLU A CA 1
ATOM 1971 C C . GLU A 1 229 ? 4.794 6.447 7.173 1.00 97.69 229 GLU A C 1
ATOM 1973 O O . GLU A 1 229 ? 5.477 6.645 6.168 1.00 97.69 229 GLU A O 1
ATOM 1978 N N . TYR A 1 230 ? 5.302 5.962 8.309 1.00 98.44 230 TYR A N 1
ATOM 1979 C CA . TYR A 1 230 ? 6.716 5.648 8.484 1.00 98.44 230 TYR A CA 1
ATOM 1980 C C . TYR A 1 230 ? 7.201 4.633 7.440 1.00 98.44 230 TYR A C 1
ATOM 1982 O O . TYR A 1 230 ? 8.158 4.892 6.705 1.00 98.44 230 TYR A O 1
ATOM 1990 N N . VAL A 1 231 ? 6.499 3.500 7.303 1.00 98.44 231 VAL A N 1
ATOM 1991 C CA . VAL A 1 231 ? 6.823 2.477 6.293 1.00 98.44 231 VAL A CA 1
ATOM 1992 C C . VAL A 1 231 ? 6.796 3.079 4.888 1.00 98.44 231 VAL A C 1
ATOM 1994 O O . VAL A 1 231 ? 7.664 2.793 4.054 1.00 98.44 231 VAL A O 1
ATOM 1997 N N . TYR A 1 232 ? 5.806 3.920 4.594 1.00 97.88 232 TYR A N 1
ATOM 1998 C CA . TYR A 1 232 ? 5.706 4.569 3.298 1.00 97.88 232 TYR A CA 1
ATOM 1999 C C . TYR A 1 232 ? 6.893 5.480 3.020 1.00 97.88 232 TYR A C 1
ATOM 2001 O O . TYR A 1 232 ? 7.453 5.369 1.931 1.00 97.88 232 TYR A O 1
ATOM 2009 N N . ASP A 1 233 ? 7.273 6.342 3.960 1.00 97.62 233 ASP A N 1
ATOM 2010 C CA . ASP A 1 233 ? 8.345 7.315 3.769 1.00 97.62 233 ASP A CA 1
ATOM 2011 C C . ASP A 1 233 ? 9.702 6.621 3.616 1.00 97.62 233 ASP A C 1
ATOM 2013 O O . ASP A 1 233 ? 10.441 6.914 2.674 1.00 97.62 233 ASP A O 1
ATOM 2017 N N . GLU A 1 234 ? 9.998 5.613 4.439 1.00 98.12 234 GLU A N 1
ATOM 2018 C CA . GLU A 1 234 ? 11.240 4.842 4.316 1.00 98.12 234 GLU A CA 1
ATOM 2019 C C . GLU A 1 234 ? 11.310 4.044 3.005 1.00 98.12 234 GLU A C 1
ATOM 2021 O O . GLU A 1 234 ? 12.330 4.034 2.309 1.00 98.12 234 GLU A O 1
ATOM 2026 N N . THR A 1 235 ? 10.208 3.411 2.597 1.00 97.62 235 THR A N 1
ATOM 2027 C CA . THR A 1 235 ? 10.161 2.678 1.318 1.00 97.62 235 THR A CA 1
ATOM 2028 C C . THR A 1 235 ? 10.126 3.618 0.118 1.00 97.62 235 THR A C 1
ATOM 2030 O O . THR A 1 235 ? 10.546 3.250 -0.980 1.00 97.62 235 THR A O 1
ATOM 2033 N N . PHE A 1 236 ? 9.644 4.847 0.290 1.00 96.62 236 PHE A N 1
ATOM 2034 C CA . PHE A 1 236 ? 9.646 5.851 -0.761 1.00 96.62 236 PHE A CA 1
ATOM 2035 C C . PHE A 1 236 ? 11.074 6.301 -1.100 1.00 96.62 236 PHE A C 1
ATOM 2037 O O . PHE A 1 236 ? 11.380 6.408 -2.285 1.00 96.62 236 PHE A O 1
ATOM 2044 N N . LYS A 1 237 ? 11.986 6.385 -0.121 1.00 96.38 237 LYS A N 1
ATOM 2045 C CA . LYS A 1 237 ? 13.425 6.616 -0.375 1.00 96.38 237 LYS A CA 1
ATOM 2046 C C . LYS A 1 237 ? 14.034 5.535 -1.279 1.00 96.38 237 LYS A C 1
ATOM 2048 O O . LYS A 1 237 ? 14.763 5.835 -2.221 1.00 96.38 237 LYS A O 1
ATOM 2053 N N . ILE A 1 238 ? 13.680 4.264 -1.052 1.00 96.06 238 ILE A N 1
ATOM 2054 C CA . ILE A 1 238 ? 14.099 3.137 -1.911 1.00 96.06 238 ILE A CA 1
ATOM 2055 C C . ILE A 1 238 ? 13.561 3.285 -3.337 1.00 96.06 238 ILE A C 1
ATOM 2057 O O . ILE A 1 238 ? 14.222 2.879 -4.298 1.00 96.06 238 ILE A O 1
ATOM 2061 N N . TRP A 1 239 ? 12.345 3.806 -3.481 1.00 96.75 239 TRP A N 1
ATOM 2062 C CA . TRP A 1 239 ? 11.736 4.053 -4.780 1.00 96.75 239 TRP A CA 1
ATOM 2063 C C . TRP A 1 239 ? 12.397 5.228 -5.513 1.00 96.75 239 TRP A C 1
ATOM 2065 O O . TRP A 1 239 ? 12.641 5.121 -6.715 1.00 96.75 239 TRP A O 1
ATOM 2075 N N . GLU A 1 240 ? 12.731 6.311 -4.811 1.00 95.69 240 GLU A N 1
ATOM 2076 C CA . GLU A 1 240 ? 13.431 7.470 -5.379 1.00 95.69 240 GLU A CA 1
ATOM 2077 C C . GLU A 1 240 ? 14.825 7.101 -5.888 1.00 95.69 240 GLU A C 1
ATOM 2079 O O . GLU A 1 240 ? 15.106 7.326 -7.064 1.00 95.69 240 GLU A O 1
ATOM 2084 N N . ASP A 1 241 ? 15.629 6.406 -5.076 1.00 95.69 241 ASP A N 1
ATOM 2085 C CA . ASP A 1 241 ? 16.930 5.850 -5.483 1.00 95.69 241 ASP A CA 1
ATOM 2086 C C . ASP A 1 241 ? 16.818 5.032 -6.781 1.00 95.69 241 ASP A C 1
ATOM 2088 O O . ASP A 1 241 ? 17.559 5.228 -7.747 1.00 95.69 241 ASP A O 1
ATOM 2092 N N . ARG A 1 242 ? 15.817 4.147 -6.857 1.00 96.19 242 ARG A N 1
ATOM 2093 C CA . ARG A 1 242 ? 15.556 3.351 -8.064 1.00 96.19 242 ARG A CA 1
ATOM 2094 C C . ARG A 1 242 ? 15.224 4.227 -9.271 1.00 96.19 242 ARG A C 1
ATOM 2096 O O . ARG A 1 242 ? 15.691 3.930 -10.370 1.00 96.19 242 ARG A O 1
ATOM 2103 N N . CYS A 1 243 ? 14.401 5.260 -9.092 1.00 96.25 243 CYS A N 1
ATOM 2104 C CA . CYS A 1 243 ? 14.025 6.178 -10.168 1.00 96.25 243 CYS A CA 1
ATOM 2105 C C . CYS A 1 243 ? 15.236 6.954 -10.688 1.00 96.25 243 CYS A C 1
ATOM 2107 O O . CYS A 1 243 ? 15.382 7.113 -11.896 1.00 96.25 243 CYS A O 1
ATOM 2109 N N . GLU A 1 244 ? 16.139 7.389 -9.811 1.00 96.62 244 GLU A N 1
ATOM 2110 C CA . GLU A 1 244 ? 17.370 8.064 -10.225 1.00 96.62 244 GLU A CA 1
ATOM 2111 C C . GLU A 1 244 ? 18.269 7.160 -11.073 1.00 96.62 244 GLU A C 1
ATOM 2113 O O . GLU A 1 244 ? 18.808 7.599 -12.094 1.00 96.62 244 GLU A O 1
ATOM 2118 N N . VAL A 1 245 ? 18.408 5.889 -10.684 1.00 96.19 245 VAL A N 1
ATOM 2119 C CA . VAL A 1 245 ? 19.166 4.893 -11.455 1.00 96.19 245 VAL A CA 1
ATOM 2120 C C . VAL A 1 245 ? 18.523 4.653 -12.824 1.00 96.19 245 VAL A C 1
ATOM 2122 O O . VAL A 1 245 ? 19.227 4.632 -13.835 1.00 96.19 245 VAL A O 1
ATOM 2125 N N . GLU A 1 246 ? 17.193 4.534 -12.891 1.00 95.25 246 GLU A N 1
ATOM 2126 C CA . GLU A 1 246 ? 16.473 4.408 -14.164 1.00 95.25 246 GLU A CA 1
ATOM 2127 C C . GLU A 1 246 ? 16.677 5.640 -15.054 1.00 95.25 246 GLU A C 1
ATOM 2129 O O . GLU A 1 246 ? 17.030 5.487 -16.219 1.00 95.25 246 GLU A O 1
ATOM 2134 N N . ILE A 1 247 ? 16.545 6.856 -14.516 1.00 94.88 247 ILE A N 1
ATOM 2135 C CA . ILE A 1 247 ? 16.731 8.103 -15.274 1.00 94.88 247 ILE A CA 1
ATOM 2136 C C . ILE A 1 247 ? 18.147 8.186 -15.859 1.00 94.88 247 ILE A C 1
ATOM 2138 O O . ILE A 1 247 ? 18.319 8.585 -17.013 1.00 94.88 247 ILE A O 1
ATOM 2142 N N . LYS A 1 248 ? 19.175 7.807 -15.089 1.00 95.25 248 LYS A N 1
ATOM 2143 C CA . LYS A 1 248 ? 20.566 7.761 -15.577 1.00 95.25 248 LYS A CA 1
ATOM 2144 C C . LYS A 1 248 ? 20.710 6.767 -16.731 1.00 95.25 248 LYS A C 1
ATOM 2146 O O . LYS A 1 248 ? 21.320 7.099 -17.748 1.00 95.25 248 LYS A O 1
ATOM 2151 N N . LYS A 1 249 ? 20.094 5.589 -16.609 1.00 93.88 249 LYS A N 1
ATOM 2152 C CA . LYS A 1 249 ? 20.075 4.574 -17.667 1.00 93.88 249 LYS A CA 1
ATOM 2153 C C . LYS A 1 249 ? 19.338 5.071 -18.912 1.00 93.88 249 LYS A C 1
ATOM 2155 O O . LYS A 1 249 ? 19.875 4.993 -20.009 1.00 93.88 249 LYS A O 1
ATOM 2160 N N . GLU A 1 250 ? 18.160 5.666 -18.767 1.00 93.56 250 GLU A N 1
ATOM 2161 C CA . GLU A 1 250 ? 17.387 6.225 -19.886 1.00 93.56 250 GLU A CA 1
ATOM 2162 C C . GLU A 1 250 ? 18.173 7.272 -20.668 1.00 93.56 250 GLU A C 1
ATOM 2164 O O . GLU A 1 250 ? 18.203 7.220 -21.899 1.00 93.56 250 GLU A O 1
ATOM 2169 N N . LYS A 1 251 ? 18.880 8.166 -19.967 1.00 92.69 251 LYS A N 1
ATOM 2170 C CA . LYS A 1 251 ? 19.769 9.148 -20.599 1.00 92.69 251 LYS A CA 1
ATOM 2171 C C . LYS A 1 251 ? 20.878 8.474 -21.410 1.00 92.69 251 LYS A C 1
ATOM 2173 O O . LYS A 1 251 ? 21.107 8.880 -22.547 1.00 92.69 251 LYS A O 1
ATOM 2178 N N . ALA A 1 252 ? 21.508 7.424 -20.877 1.00 92.44 252 ALA A N 1
ATOM 2179 C CA . ALA A 1 252 ? 22.540 6.668 -21.591 1.00 92.44 252 ALA A CA 1
ATOM 2180 C C . ALA A 1 252 ? 22.007 6.009 -22.881 1.00 92.44 252 ALA A C 1
ATOM 2182 O O . ALA A 1 252 ? 22.687 6.012 -23.903 1.00 92.44 252 ALA A O 1
ATOM 2183 N N . PHE A 1 253 ? 20.757 5.533 -22.871 1.00 89.69 253 PHE A N 1
ATOM 2184 C CA . PHE A 1 253 ? 20.076 4.957 -24.042 1.00 89.69 253 PHE A CA 1
ATOM 2185 C C . PHE A 1 253 ? 19.347 5.995 -24.920 1.00 89.69 253 PHE A C 1
ATOM 2187 O O . PHE A 1 253 ? 18.599 5.625 -25.830 1.00 89.69 253 PHE A O 1
ATOM 2194 N N . ARG A 1 254 ? 19.540 7.300 -24.667 1.00 90.06 254 ARG A N 1
ATOM 2195 C CA . ARG A 1 254 ? 18.866 8.409 -25.373 1.00 90.06 254 ARG A CA 1
ATOM 2196 C C . ARG A 1 254 ? 17.335 8.274 -25.381 1.00 90.06 254 ARG A C 1
ATOM 2198 O O . ARG A 1 254 ? 16.663 8.641 -26.348 1.00 90.06 254 ARG A O 1
ATOM 2205 N N . ILE A 1 255 ? 16.768 7.734 -24.306 1.00 88.81 255 ILE A N 1
ATOM 2206 C CA . ILE A 1 255 ? 15.326 7.694 -24.075 1.00 88.81 255 ILE A CA 1
ATOM 2207 C C . ILE A 1 255 ? 14.951 8.989 -23.355 1.00 88.81 255 ILE A C 1
ATOM 2209 O O . ILE A 1 255 ? 15.336 9.214 -22.212 1.00 88.81 255 ILE A O 1
ATOM 2213 N N . ASN A 1 256 ? 14.210 9.861 -24.035 1.00 86.31 256 ASN A N 1
ATOM 2214 C CA . ASN A 1 256 ? 13.720 11.120 -23.477 1.00 86.31 256 ASN A CA 1
ATOM 2215 C C . ASN A 1 256 ? 12.184 11.163 -23.485 1.00 86.31 256 ASN A C 1
ATOM 2217 O O . ASN A 1 256 ? 11.514 10.285 -24.035 1.00 86.31 256 ASN A O 1
ATOM 2221 N N . ARG A 1 257 ? 11.610 12.199 -22.862 1.00 82.81 257 ARG A N 1
ATOM 2222 C CA . ARG A 1 257 ? 10.151 12.359 -22.772 1.00 82.81 257 ARG A CA 1
ATOM 2223 C C . ARG A 1 257 ? 9.487 12.420 -24.150 1.00 82.81 257 ARG A C 1
ATOM 2225 O O . ARG A 1 257 ? 8.432 11.822 -24.312 1.00 82.81 257 ARG A O 1
ATOM 2232 N N . ALA A 1 258 ? 10.103 13.084 -25.130 1.00 81.38 258 ALA A N 1
ATOM 2233 C CA . ALA A 1 258 ? 9.578 13.159 -26.493 1.00 81.38 258 ALA A CA 1
ATOM 2234 C C . ALA A 1 258 ? 9.476 11.765 -27.134 1.00 81.38 258 ALA A C 1
ATOM 2236 O O . ALA A 1 258 ? 8.408 11.390 -27.600 1.00 81.38 258 ALA A O 1
ATOM 2237 N N . LYS A 1 259 ? 10.535 10.952 -27.031 1.00 81.88 259 LYS A N 1
ATOM 2238 C CA . LYS A 1 259 ? 10.571 9.568 -27.527 1.00 81.88 259 LYS A CA 1
ATOM 2239 C C . LYS A 1 259 ? 9.531 8.675 -26.843 1.00 81.88 259 LYS A C 1
ATOM 2241 O O . LYS A 1 259 ? 8.890 7.855 -27.487 1.00 81.88 259 LYS A O 1
ATOM 2246 N N . LYS A 1 260 ? 9.317 8.852 -25.536 1.00 84.88 260 LYS A N 1
ATOM 2247 C CA . LYS A 1 260 ? 8.251 8.148 -24.802 1.00 84.88 260 LYS A CA 1
ATOM 2248 C C . LYS A 1 260 ? 6.846 8.568 -25.248 1.00 84.88 260 LYS A C 1
ATOM 2250 O O . LYS A 1 260 ? 5.934 7.762 -25.153 1.00 84.88 260 LYS A O 1
ATOM 2255 N N . MET A 1 261 ? 6.657 9.812 -25.688 1.00 82.94 261 MET A N 1
ATOM 2256 C CA . MET A 1 261 ? 5.359 10.301 -26.172 1.00 82.94 261 MET A CA 1
ATOM 2257 C C . MET A 1 261 ? 5.094 9.913 -27.627 1.00 82.94 261 MET A C 1
ATOM 2259 O O . MET A 1 261 ? 3.953 9.637 -27.953 1.00 82.94 261 MET A O 1
ATOM 2263 N N . SER A 1 262 ? 6.122 9.837 -28.476 1.00 80.19 262 SER A N 1
ATOM 2264 C CA . SER A 1 262 ? 5.982 9.440 -29.885 1.00 80.19 262 SER A CA 1
ATOM 2265 C C . SER A 1 262 ? 5.739 7.943 -30.097 1.00 80.19 262 SER A C 1
ATOM 2267 O O . SER A 1 262 ? 5.424 7.538 -31.206 1.00 80.19 262 SER A O 1
ATOM 2269 N N . THR A 1 263 ? 5.973 7.123 -29.067 1.00 71.44 263 THR A N 1
ATOM 2270 C CA . THR A 1 263 ? 5.847 5.652 -29.116 1.00 71.44 263 THR A CA 1
ATOM 2271 C C . THR A 1 263 ? 4.591 5.157 -28.377 1.00 71.44 263 THR A C 1
ATOM 2273 O O . THR A 1 263 ? 4.427 3.956 -28.192 1.00 71.44 263 THR A O 1
ATOM 2276 N N . LYS A 1 264 ? 3.745 6.076 -27.891 1.00 58.06 264 LYS A N 1
ATOM 2277 C CA . LYS A 1 264 ? 2.419 5.772 -27.337 1.00 58.06 264 LYS A CA 1
ATOM 2278 C C . LYS A 1 264 ? 1.366 5.924 -28.418 1.00 58.06 264 LYS A C 1
ATOM 2280 O O . LYS A 1 264 ? 0.404 5.134 -28.366 1.00 58.06 264 LYS A O 1
#

Secondary structure (DSSP, 8-state):
--------------GGGGGG-----EETTEE--S-HHHHHHHHHHHHHHHHHHHSGGGGGGGTS-B-HHHHHHHHH-S--TT---HHHHHHHHHHHHHHTT-S--HHHHHTT-HHHHTT---TTTSSS---HHHHHH-GGGHHHHHHHHHHHHHHHHHHHHHTSS----HHHHHHHHHT-GGGS----SSS--HHHHHTTPPBHHHHHHHHHTT--HHHHHHHHHHHHHHHHHHHHHHHHHHHHHHHHHHHHTT--HHHHHHT-

pLDDT: mean 89.48, std 11.06, range [40.25, 98.44]

Mean predicted aligned error: 7.87 Å